Protein AF-A0A395IKJ5-F1 (afdb_monomer)

Nearest PDB structures (foldseek):
  8eau-assembly1_a  TM=8.513E-01  e=1.121E-12  Saccharomyces cerevisiae
  6xbw-assembly1_a  TM=8.549E-01  e=1.754E-12  Bos taurus
  7u4t-assembly1_R  TM=7.978E-01  e=9.257E-13  Homo sapiens
  9bru-assembly1_a  TM=8.501E-01  e=1.645E-12  Mus musculus
  6vq8-assembly1_a  TM=8.469E-01  e=7.155E-12  Rattus norvegicus

Mean predicted aligned error: 11.17 Å

pLDDT: mean 85.42, std 9.18, range [40.59, 97.19]

Radius of gyration: 34.21 Å; Cα contacts (8 Å, |Δi|>4): 90; chains: 1; bounding box: 76×56×87 Å

Foldseek 3Di:
DVVVVVVVCVVVVDDDDDADPDPVVNVVVVVVVVVVVVVVVVVVVVVVVVVVVVCVVCVVCVVVVVVVVVVVVVVVVVQVQWDADPVVRDTHDDDDDDPVCVVVVQVVQVVVCVVVVDPDRDDDDDDDDPDFGADDDDDDLQLVLLVVVVVVVHGDGPPDDDCSVVCVPVVVVVVCVVVVDPVVVVVVVVVLVVLLVCVVVQVPDDDPVSVNCSSNRNSD

Organism: NCBI:txid38457

Sequence (220 aa):
MENSSWKISESLGADLYSVDENSDLRRDQIHVVNTRLSDLGSVLRNTKQTLDAELTQIAKSLAAWMVIIKKEKAVYQTLNLFSYDHARKTLIAEAWCPSNSLPLIKSTLHDVNNRAGLSVPSIINEIRTNKTPPTYQKTNKFTEGFQTIINAYGTAKYQEVNPGLPTIVTFPFLFAVMFGDFGHGLSWFVQLRAMIYWEKSLKKVRDELFSMAFTVDILC

Structure (mmCIF, N/CA/C/O backbone):
data_AF-A0A395IKJ5-F1
#
_entry.id   AF-A0A395IKJ5-F1
#
loop_
_atom_site.group_PDB
_atom_site.id
_atom_site.type_symbol
_atom_site.label_atom_id
_atom_site.label_alt_id
_atom_site.label_comp_id
_atom_site.label_asym_id
_atom_site.label_entity_id
_atom_site.label_seq_id
_atom_site.pdbx_PDB_ins_code
_atom_site.Cartn_x
_atom_site.Cartn_y
_atom_site.Cartn_z
_atom_site.occupancy
_atom_site.B_iso_or_equiv
_atom_site.auth_seq_id
_atom_site.auth_comp_id
_atom_site.auth_asym_id
_atom_site.auth_atom_id
_atom_site.pdbx_PDB_model_num
ATOM 1 N N . MET A 1 1 ? 27.502 37.233 -52.897 1.00 50.22 1 MET A N 1
ATOM 2 C CA . MET A 1 1 ? 26.214 36.528 -53.103 1.00 50.22 1 MET A CA 1
ATOM 3 C C . MET A 1 1 ? 26.117 35.275 -52.235 1.00 50.22 1 MET A C 1
ATOM 5 O O . MET A 1 1 ? 25.064 35.046 -51.663 1.00 50.22 1 MET A O 1
ATOM 9 N N . GLU A 1 2 ? 27.209 34.536 -52.039 1.00 58.78 2 GLU A N 1
ATOM 10 C CA . GLU A 1 2 ? 27.268 33.294 -51.246 1.00 58.78 2 GLU A CA 1
ATOM 11 C C . GLU A 1 2 ? 26.845 33.440 -49.765 1.00 58.78 2 GLU A C 1
ATOM 13 O O . GLU A 1 2 ? 26.048 32.649 -49.264 1.00 58.78 2 GLU A O 1
ATOM 18 N N . ASN A 1 3 ? 27.240 34.532 -49.095 1.00 62.78 3 ASN A N 1
ATOM 19 C CA . ASN A 1 3 ? 26.863 34.796 -47.694 1.00 62.78 3 ASN A CA 1
ATOM 20 C C . ASN A 1 3 ? 25.356 35.027 -47.462 1.00 62.78 3 ASN A C 1
ATOM 22 O O . ASN A 1 3 ? 24.887 34.857 -46.338 1.00 62.78 3 ASN A O 1
ATOM 26 N N . SER A 1 4 ? 24.591 35.439 -48.481 1.00 67.25 4 SER A N 1
ATOM 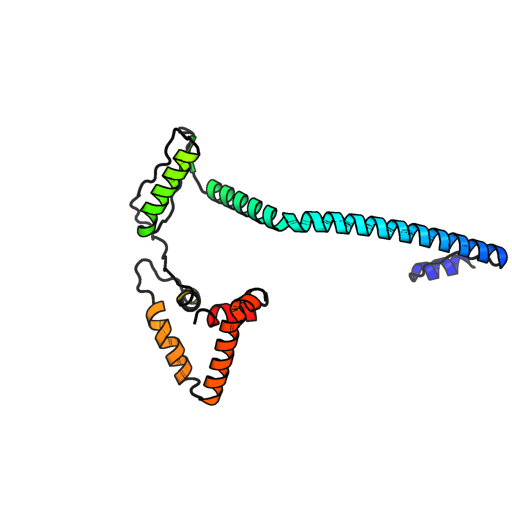27 C CA . SER A 1 4 ? 23.136 35.617 -48.347 1.00 67.25 4 SER A CA 1
ATOM 28 C C . SER A 1 4 ? 22.411 34.275 -48.427 1.00 67.25 4 SER A C 1
ATOM 30 O O . SER A 1 4 ? 21.476 34.040 -47.669 1.00 67.25 4 SER A O 1
ATOM 32 N N . SER A 1 5 ? 22.880 33.373 -49.291 1.00 70.81 5 SER A N 1
ATOM 33 C CA . SER A 1 5 ? 22.315 32.030 -49.458 1.00 70.81 5 SER A CA 1
ATOM 34 C C . SER A 1 5 ? 22.572 31.132 -48.243 1.00 70.81 5 SER A C 1
ATOM 36 O O . SER A 1 5 ? 21.684 30.374 -47.852 1.00 70.81 5 SER A O 1
ATOM 38 N N . TRP A 1 6 ? 23.738 31.270 -47.597 1.00 79.19 6 TRP A N 1
ATOM 39 C CA . TRP A 1 6 ? 24.040 30.587 -46.332 1.00 79.19 6 TRP A CA 1
ATOM 40 C C . TRP A 1 6 ? 23.054 30.988 -45.230 1.00 79.19 6 TRP A C 1
ATOM 42 O O . TRP A 1 6 ? 22.412 30.137 -44.624 1.00 79.19 6 TRP A O 1
ATOM 52 N N . LYS A 1 7 ? 22.855 32.299 -45.044 1.00 80.81 7 LYS A N 1
ATOM 53 C CA . LYS A 1 7 ? 21.959 32.850 -44.015 1.00 80.81 7 LYS A CA 1
ATOM 54 C C . LYS A 1 7 ? 20.495 32.463 -44.221 1.00 80.81 7 LYS A C 1
ATOM 56 O O . LYS A 1 7 ? 19.790 32.228 -43.247 1.00 80.81 7 LYS A O 1
ATOM 61 N N . ILE A 1 8 ? 20.034 32.387 -45.471 1.00 83.94 8 ILE A N 1
ATOM 62 C CA . ILE A 1 8 ? 18.670 31.935 -45.785 1.00 83.94 8 ILE A CA 1
ATOM 63 C C . ILE A 1 8 ? 18.507 30.445 -45.454 1.00 83.94 8 ILE A C 1
ATOM 65 O O . ILE A 1 8 ? 17.493 30.058 -44.885 1.00 83.94 8 ILE A O 1
ATOM 69 N N . SER A 1 9 ? 19.507 29.618 -45.764 1.00 83.38 9 SER A N 1
ATOM 70 C CA . SER A 1 9 ? 19.453 28.168 -45.531 1.00 83.38 9 SER A CA 1
ATOM 71 C C . SER A 1 9 ? 19.547 27.814 -44.042 1.00 83.38 9 SER A C 1
ATOM 73 O O . SER A 1 9 ? 18.776 26.992 -43.553 1.00 83.38 9 SER A O 1
ATOM 75 N N . GLU A 1 10 ? 20.410 28.503 -43.293 1.00 85.00 10 GLU A N 1
ATOM 76 C CA . GLU A 1 10 ? 20.500 28.384 -41.832 1.00 85.00 10 GLU A CA 1
ATOM 77 C C . GLU A 1 10 ? 19.197 28.851 -41.154 1.00 85.00 10 GLU A C 1
ATOM 79 O O . GLU A 1 10 ? 18.680 28.184 -40.260 1.00 85.00 10 GLU A O 1
ATOM 84 N N . SER A 1 11 ? 18.580 29.933 -41.650 1.00 85.81 11 SER A N 1
ATOM 85 C CA . SER A 1 11 ? 17.272 30.411 -41.170 1.00 85.81 11 SER A CA 1
ATOM 86 C C . SER A 1 11 ? 16.116 29.435 -41.437 1.00 85.81 11 SER A C 1
ATOM 88 O O . SER A 1 11 ? 15.064 29.568 -40.811 1.00 85.81 11 SER A O 1
ATOM 90 N N . LEU A 1 12 ? 16.282 28.486 -42.360 1.00 88.75 12 LEU A N 1
ATOM 91 C CA . LEU A 1 12 ? 15.317 27.425 -42.662 1.00 88.75 12 LEU A CA 1
ATOM 92 C C . LEU A 1 12 ? 15.615 26.123 -41.894 1.00 88.75 12 LEU A C 1
ATOM 94 O O . LEU A 1 12 ? 14.910 25.134 -42.085 1.00 88.75 12 LEU A O 1
ATOM 98 N N . GLY A 1 13 ? 16.627 26.125 -41.015 1.00 87.69 13 GLY A N 1
ATOM 99 C CA . GLY A 1 13 ? 17.001 24.983 -40.179 1.00 87.69 13 GLY A CA 1
ATOM 100 C C . GLY A 1 13 ? 17.907 23.960 -40.867 1.00 87.69 13 GLY A C 1
ATOM 101 O O . GLY A 1 13 ? 17.918 22.802 -40.456 1.00 87.69 13 GLY A O 1
ATOM 102 N N . ALA A 1 14 ? 18.630 24.345 -41.923 1.00 88.00 14 ALA A N 1
ATOM 103 C CA . ALA A 1 14 ? 19.610 23.473 -42.563 1.00 88.00 14 ALA A CA 1
ATOM 104 C C . ALA A 1 14 ? 20.986 23.573 -41.882 1.00 88.00 14 ALA A C 1
ATOM 106 O O . ALA A 1 14 ? 21.527 24.670 -41.733 1.00 88.00 14 ALA A O 1
ATOM 107 N N . ASP A 1 15 ? 21.578 22.422 -41.553 1.00 86.31 15 ASP A N 1
ATOM 108 C CA . ASP A 1 15 ? 22.965 22.325 -41.091 1.00 86.31 15 ASP A CA 1
ATOM 109 C C . ASP A 1 15 ? 23.914 22.318 -42.296 1.00 86.31 15 ASP A C 1
ATOM 111 O O . ASP A 1 15 ? 23.908 21.398 -43.120 1.00 86.31 15 ASP A O 1
ATOM 115 N N . LEU A 1 16 ? 24.726 23.365 -42.422 1.00 86.00 16 LEU A N 1
ATOM 116 C CA . LEU A 1 16 ? 25.629 23.555 -43.554 1.00 86.00 16 LEU A CA 1
ATOM 117 C C . LEU A 1 16 ? 27.067 23.189 -43.158 1.00 86.00 16 LEU A C 1
ATOM 119 O O . LEU A 1 16 ? 27.577 23.637 -42.132 1.00 86.00 16 LEU A O 1
ATOM 123 N N . TYR A 1 17 ? 27.745 22.409 -44.003 1.00 84.88 17 TYR A N 1
ATOM 124 C CA . TYR A 1 17 ? 29.124 21.960 -43.783 1.00 84.88 17 TYR A CA 1
ATOM 125 C C . TYR A 1 17 ? 30.033 22.404 -44.930 1.00 84.88 17 TYR A C 1
ATOM 127 O O . TYR A 1 17 ? 29.667 22.303 -46.099 1.00 84.88 17 TYR A O 1
ATOM 135 N N . SER A 1 18 ? 31.241 22.867 -44.603 1.00 82.38 18 SER A N 1
ATOM 136 C CA . SER A 1 18 ? 32.265 23.211 -45.594 1.00 82.38 18 SER A CA 1
ATOM 137 C C . SER A 1 18 ? 32.930 21.946 -46.145 1.00 82.38 18 SER A C 1
ATOM 139 O O . SER A 1 18 ? 33.540 21.195 -45.380 1.00 82.38 18 SER A O 1
ATOM 141 N N . VAL A 1 19 ? 32.846 21.729 -47.457 1.00 84.19 19 VAL A N 1
ATOM 142 C CA . VAL A 1 19 ? 33.476 20.601 -48.162 1.00 84.19 19 VAL A CA 1
ATOM 143 C C . VAL A 1 19 ? 34.489 21.150 -49.157 1.00 84.19 19 VAL A C 1
ATOM 145 O O . VAL A 1 19 ? 34.183 22.095 -49.878 1.00 84.19 19 VAL A O 1
ATOM 148 N N . ASP A 1 20 ? 35.686 20.566 -49.202 1.00 86.50 20 ASP A N 1
ATOM 149 C CA . ASP A 1 20 ? 36.718 20.991 -50.152 1.00 86.50 20 ASP A CA 1
ATOM 150 C C . ASP A 1 20 ? 36.368 20.563 -51.595 1.00 86.50 20 ASP A C 1
ATOM 152 O O . ASP A 1 20 ? 35.824 19.473 -51.830 1.00 86.50 20 ASP A O 1
ATOM 156 N N . GLU A 1 21 ? 36.668 21.414 -52.580 1.00 81.25 21 GLU A N 1
ATOM 157 C CA . GLU A 1 21 ? 36.449 21.129 -54.005 1.00 81.25 21 GLU A CA 1
ATOM 158 C C . GLU A 1 21 ? 37.460 20.106 -54.547 1.00 81.25 21 GLU A C 1
ATOM 160 O O . GLU A 1 21 ? 37.122 19.313 -55.435 1.00 81.25 21 GLU A O 1
ATOM 165 N N . ASN A 1 22 ? 38.664 20.056 -53.968 1.00 87.00 22 ASN A N 1
ATOM 166 C CA . ASN A 1 22 ? 39.713 19.121 -54.351 1.00 87.00 22 ASN A CA 1
ATOM 167 C C . ASN A 1 22 ? 39.374 17.689 -53.895 1.00 87.00 22 ASN A C 1
ATOM 169 O O . ASN A 1 22 ? 39.033 17.441 -52.735 1.00 87.00 22 ASN A O 1
ATOM 173 N N . SER A 1 23 ? 39.490 16.720 -54.810 1.00 85.06 23 SER A N 1
ATOM 174 C CA . SER A 1 23 ? 39.185 15.310 -54.542 1.00 85.06 23 SER A CA 1
ATOM 175 C C . SER A 1 23 ? 40.070 14.698 -53.460 1.00 85.06 23 SER A C 1
ATOM 177 O O . SER A 1 23 ? 39.582 13.885 -52.673 1.00 85.06 23 SER A O 1
ATOM 179 N N . ASP A 1 24 ? 41.341 15.098 -53.400 1.00 84.94 24 ASP A N 1
ATOM 180 C CA . ASP A 1 24 ? 42.304 14.531 -52.454 1.00 84.94 24 ASP A CA 1
ATOM 181 C C . ASP A 1 24 ? 42.043 15.048 -51.032 1.00 84.94 24 ASP A C 1
ATOM 183 O O . ASP A 1 24 ? 41.887 14.257 -50.102 1.00 84.94 24 ASP A O 1
ATOM 187 N N . LEU A 1 25 ? 41.843 16.363 -50.875 1.00 86.25 25 LEU A N 1
ATOM 188 C CA . LEU A 1 25 ? 41.512 16.983 -49.584 1.00 86.25 25 LEU A CA 1
ATOM 189 C C . LEU A 1 25 ? 40.155 16.512 -49.045 1.00 86.25 25 LEU A C 1
ATOM 191 O O . LEU A 1 25 ? 40.005 16.287 -47.843 1.00 86.25 25 LEU A O 1
ATOM 195 N N . ARG A 1 26 ? 39.169 16.282 -49.922 1.00 86.62 26 ARG A N 1
ATOM 196 C CA . ARG A 1 26 ? 37.876 15.701 -49.531 1.00 86.62 26 ARG A CA 1
ATOM 197 C C . ARG A 1 26 ? 38.021 14.270 -49.012 1.00 86.62 26 ARG A C 1
ATOM 199 O O . ARG A 1 26 ? 37.332 13.885 -48.066 1.00 86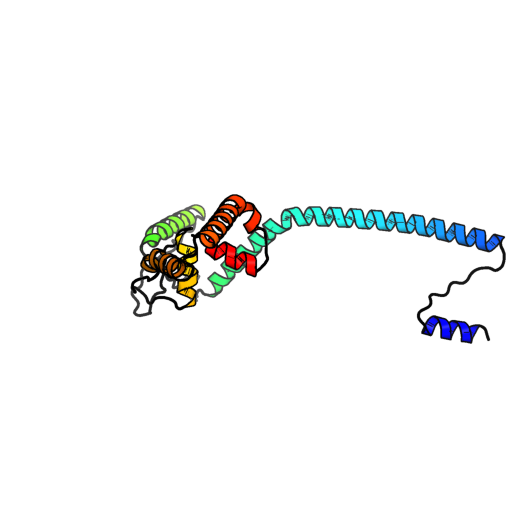.62 26 ARG A O 1
ATOM 206 N N . ARG A 1 27 ? 38.908 13.471 -49.609 1.00 87.44 27 ARG A N 1
ATOM 207 C CA . ARG A 1 27 ? 39.177 12.098 -49.160 1.00 87.44 27 ARG A CA 1
ATOM 208 C C . ARG A 1 27 ? 39.805 12.083 -47.766 1.00 87.44 27 ARG A C 1
ATOM 210 O O . ARG A 1 27 ? 39.384 11.280 -46.932 1.00 87.44 27 ARG A O 1
ATOM 217 N N . ASP A 1 28 ? 40.718 13.008 -47.492 1.00 88.75 28 ASP A N 1
ATOM 218 C CA . ASP A 1 28 ? 41.312 13.187 -46.164 1.00 88.75 28 ASP A CA 1
ATOM 219 C C . ASP A 1 28 ? 40.273 13.656 -45.133 1.00 88.75 28 ASP A C 1
ATOM 221 O O . ASP A 1 28 ? 40.202 13.104 -44.033 1.00 88.75 28 ASP A O 1
ATOM 225 N N . GLN A 1 29 ? 39.394 14.601 -45.495 1.00 89.38 29 GLN A N 1
ATOM 226 C CA . GLN A 1 29 ? 38.282 15.046 -44.641 1.00 89.38 29 GLN A CA 1
ATOM 227 C C . GLN A 1 29 ? 37.359 13.884 -44.244 1.00 89.38 29 GLN A C 1
ATOM 229 O O . GLN A 1 29 ? 37.028 13.737 -43.066 1.00 89.38 29 GLN A O 1
ATOM 234 N N . ILE A 1 30 ? 36.987 13.019 -45.195 1.00 90.25 30 ILE A N 1
ATOM 235 C CA . ILE A 1 30 ? 36.179 11.819 -44.922 1.00 90.25 30 ILE A CA 1
ATOM 236 C C . ILE A 1 30 ? 36.909 10.887 -43.952 1.00 90.25 30 ILE A C 1
ATOM 238 O O . ILE A 1 30 ? 36.300 10.375 -43.010 1.00 90.25 30 ILE A O 1
ATOM 242 N N . HIS A 1 31 ? 38.212 10.678 -44.146 1.00 91.31 31 HIS A N 1
ATOM 243 C CA . HIS A 1 31 ? 38.990 9.809 -43.271 1.00 91.31 31 HIS A CA 1
ATOM 244 C C . HIS A 1 31 ? 39.056 10.354 -41.836 1.00 91.31 31 HIS A C 1
ATOM 246 O O . HIS A 1 31 ? 38.882 9.591 -40.887 1.00 91.31 31 HIS A O 1
ATOM 252 N N . VAL A 1 32 ? 39.234 11.668 -41.663 1.00 92.44 32 VAL A N 1
ATOM 253 C CA . VAL A 1 32 ? 39.243 12.332 -40.348 1.00 92.44 32 VAL A CA 1
ATOM 254 C C . VAL A 1 32 ? 37.882 12.230 -39.660 1.00 92.44 32 VAL A C 1
ATOM 256 O O . VAL A 1 32 ? 37.818 11.908 -38.471 1.00 92.44 32 VAL A O 1
ATOM 259 N N . VAL A 1 33 ? 36.789 12.486 -40.384 1.00 93.25 33 VAL A N 1
ATOM 260 C CA . VAL A 1 33 ? 35.429 12.405 -39.830 1.00 93.25 33 VAL A CA 1
ATOM 261 C C . VAL A 1 33 ? 35.099 10.975 -39.412 1.00 93.25 33 VAL A C 1
ATOM 263 O O . VAL A 1 33 ? 34.599 10.777 -38.308 1.00 93.25 33 VAL A O 1
ATOM 266 N N . ASN A 1 34 ? 35.440 9.975 -40.227 1.00 94.19 34 ASN A N 1
ATOM 267 C CA . ASN A 1 34 ? 35.199 8.571 -39.896 1.00 94.19 34 ASN A CA 1
ATOM 268 C C . ASN A 1 34 ? 35.990 8.114 -38.664 1.00 94.19 34 ASN A C 1
ATOM 270 O O . ASN A 1 34 ? 35.431 7.421 -37.813 1.00 94.19 34 ASN A O 1
ATOM 274 N N . THR A 1 35 ? 37.251 8.537 -38.520 1.00 94.94 35 THR A N 1
ATOM 275 C CA . THR A 1 35 ? 38.036 8.251 -37.309 1.00 94.94 35 THR A CA 1
ATOM 276 C C . THR A 1 35 ? 37.380 8.875 -36.077 1.00 94.94 35 THR A C 1
ATOM 278 O O . THR A 1 35 ? 37.117 8.176 -35.103 1.00 94.94 35 THR A O 1
ATOM 281 N N . ARG A 1 36 ? 37.004 10.161 -36.138 1.00 95.12 36 ARG A N 1
ATOM 282 C CA . ARG A 1 36 ? 36.320 10.844 -35.024 1.00 95.12 36 ARG A CA 1
ATOM 283 C C . ARG A 1 36 ? 34.976 10.210 -34.685 1.00 95.12 36 ARG A C 1
ATOM 285 O O . ARG A 1 36 ? 34.630 10.110 -33.513 1.00 95.12 36 ARG A O 1
ATOM 292 N N . LEU A 1 37 ? 34.219 9.781 -35.691 1.00 95.56 37 LEU A N 1
ATOM 293 C CA . LEU A 1 37 ? 32.943 9.101 -35.497 1.00 95.56 37 LEU A CA 1
ATOM 294 C C . LEU A 1 37 ? 33.138 7.755 -34.789 1.00 95.56 37 LEU A C 1
ATOM 296 O O . LEU A 1 37 ? 32.377 7.431 -33.879 1.00 95.56 37 LEU A O 1
ATOM 300 N N . SER A 1 38 ? 34.173 7.000 -35.163 1.00 95.25 38 SER A N 1
ATOM 301 C CA . SER A 1 38 ? 34.551 5.760 -34.480 1.00 95.25 38 SER A CA 1
ATOM 302 C C . SER 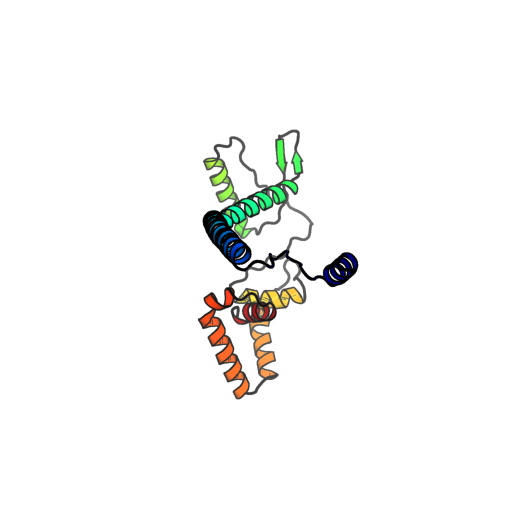A 1 38 ? 34.939 6.018 -33.021 1.00 95.25 38 SER A C 1
ATOM 304 O O . SER A 1 38 ? 34.447 5.333 -32.120 1.00 95.25 38 SER A O 1
ATOM 306 N N . ASP A 1 39 ? 35.753 7.043 -32.767 1.00 95.56 39 ASP A N 1
ATOM 307 C CA . ASP A 1 39 ? 36.179 7.416 -31.416 1.00 95.56 39 ASP A CA 1
ATOM 308 C C . ASP A 1 39 ? 34.982 7.836 -30.554 1.00 95.56 39 ASP A C 1
ATOM 310 O O . ASP A 1 39 ? 34.787 7.301 -29.460 1.00 95.56 39 ASP A O 1
ATOM 314 N N . LEU A 1 40 ? 34.114 8.715 -31.064 1.00 96.12 40 LEU A N 1
ATOM 315 C CA . LEU A 1 40 ? 32.883 9.121 -30.381 1.00 96.12 40 LEU A CA 1
ATOM 316 C C . LEU A 1 40 ? 31.942 7.938 -30.142 1.00 96.12 40 LEU A C 1
ATOM 318 O O . LEU A 1 40 ? 31.367 7.827 -29.060 1.00 96.12 40 LEU A O 1
ATOM 322 N N . GLY A 1 41 ? 31.816 7.024 -31.106 1.00 96.56 41 GLY A N 1
ATOM 323 C CA . GLY A 1 41 ? 31.038 5.798 -30.952 1.00 96.56 41 GLY A CA 1
ATOM 324 C C . GLY A 1 41 ? 31.574 4.911 -29.827 1.00 96.56 41 GLY A C 1
ATOM 325 O O . GLY A 1 41 ? 30.798 4.358 -29.044 1.00 96.56 41 GLY A O 1
ATOM 326 N N . SER A 1 42 ? 32.899 4.822 -29.693 1.00 95.56 42 SER A N 1
ATOM 327 C CA . SER A 1 42 ? 33.544 4.075 -28.612 1.00 95.56 42 SER A CA 1
ATOM 328 C C . SER A 1 42 ? 33.293 4.713 -27.240 1.00 95.56 42 SER A C 1
ATOM 330 O O . SER A 1 42 ? 32.906 4.012 -26.302 1.00 95.56 42 SER A O 1
ATOM 332 N N . VAL A 1 43 ? 33.412 6.043 -27.137 1.00 96.88 43 VAL A N 1
ATOM 333 C CA . VAL A 1 43 ? 33.154 6.797 -25.902 1.00 96.88 43 VAL A CA 1
ATOM 334 C C . VAL A 1 43 ? 31.690 6.672 -25.497 1.00 96.88 43 VAL A C 1
ATOM 336 O O . VAL A 1 43 ? 31.409 6.346 -24.346 1.00 96.88 43 VAL A O 1
ATOM 339 N N . LEU A 1 44 ? 30.758 6.855 -26.435 1.00 97.00 44 LEU A N 1
ATOM 340 C CA . LEU A 1 44 ? 29.321 6.746 -26.181 1.00 97.00 44 LEU A CA 1
ATOM 341 C C . LEU A 1 44 ? 28.929 5.345 -25.698 1.00 97.00 44 LEU A C 1
ATOM 343 O O . LEU A 1 44 ? 28.098 5.196 -24.802 1.00 97.00 44 LEU A O 1
ATOM 347 N N . ARG A 1 45 ? 29.529 4.301 -26.277 1.00 96.88 45 ARG A N 1
ATOM 348 C CA . ARG A 1 45 ? 29.283 2.927 -25.835 1.00 96.88 45 ARG A CA 1
ATOM 349 C C . ARG A 1 45 ? 29.764 2.715 -24.404 1.00 96.88 45 ARG A C 1
ATOM 351 O O . ARG A 1 45 ? 29.020 2.151 -23.607 1.00 96.88 45 ARG A O 1
ATOM 358 N N . ASN A 1 46 ? 30.967 3.183 -24.080 1.00 96.25 46 ASN A N 1
ATOM 359 C CA . ASN A 1 46 ? 31.533 3.032 -22.742 1.00 96.25 46 ASN A CA 1
ATOM 360 C C . ASN A 1 46 ? 30.716 3.807 -21.698 1.00 96.25 46 ASN A C 1
ATOM 362 O O . ASN A 1 46 ? 30.387 3.253 -20.654 1.00 96.25 46 ASN A O 1
ATOM 366 N N . THR A 1 47 ? 30.317 5.050 -21.983 1.00 96.94 47 THR A N 1
ATOM 367 C CA . THR A 1 47 ? 29.500 5.847 -21.051 1.00 96.94 47 THR A CA 1
ATOM 368 C C . THR A 1 47 ? 28.127 5.229 -20.825 1.00 96.94 47 THR A C 1
ATOM 370 O O . THR A 1 47 ? 27.677 5.154 -19.683 1.00 96.94 47 THR A O 1
ATOM 373 N N . LYS A 1 48 ? 27.481 4.724 -21.883 1.00 97.19 48 LYS A N 1
ATOM 374 C CA . LYS A 1 48 ? 26.204 4.016 -21.763 1.00 97.19 48 LYS A CA 1
ATOM 375 C C . LYS A 1 48 ? 26.338 2.735 -20.941 1.00 97.19 48 LYS A C 1
ATOM 377 O O . LYS A 1 48 ? 25.503 2.490 -20.081 1.00 97.19 48 LYS A O 1
ATOM 382 N N . GLN A 1 49 ? 27.394 1.954 -21.158 1.00 97.00 49 GLN A N 1
ATOM 383 C CA . GLN A 1 49 ? 27.648 0.741 -20.376 1.00 97.00 49 GLN A CA 1
ATOM 384 C C . GLN A 1 49 ? 27.867 1.048 -18.891 1.00 97.00 49 GLN A C 1
ATOM 386 O O . GLN A 1 49 ? 27.294 0.362 -18.047 1.00 97.00 49 GLN A O 1
ATOM 391 N N . THR A 1 50 ? 28.636 2.090 -18.564 1.00 96.62 50 THR A N 1
ATOM 392 C CA . THR A 1 50 ? 28.815 2.529 -17.173 1.00 96.62 50 THR A CA 1
ATOM 393 C C . THR A 1 50 ? 27.491 2.983 -16.562 1.00 96.62 50 THR A C 1
ATOM 395 O O . THR A 1 50 ? 27.158 2.570 -15.455 1.00 96.62 50 THR A O 1
ATOM 398 N N . LEU A 1 51 ? 26.699 3.775 -17.290 1.00 96.88 51 LEU A N 1
ATOM 399 C CA . LEU A 1 51 ? 25.382 4.218 -16.829 1.00 96.88 51 LEU A CA 1
ATOM 400 C C . LEU A 1 51 ? 24.444 3.031 -16.563 1.00 96.88 51 LEU A C 1
ATOM 402 O O . LEU A 1 51 ? 23.820 2.971 -15.506 1.00 96.88 51 LEU A O 1
ATOM 406 N N . ASP A 1 52 ? 24.362 2.077 -17.492 1.00 96.56 52 ASP A N 1
ATOM 407 C CA . ASP A 1 52 ? 23.516 0.888 -17.358 1.00 96.56 52 ASP A CA 1
ATOM 408 C C . ASP A 1 52 ? 23.964 0.012 -16.175 1.00 96.56 52 ASP A C 1
ATOM 410 O O . ASP A 1 52 ? 23.121 -0.530 -15.453 1.00 96.56 52 ASP A O 1
ATOM 414 N N . ALA A 1 53 ? 25.273 -0.097 -15.926 1.00 95.75 53 ALA A N 1
ATOM 415 C CA . ALA A 1 53 ? 25.816 -0.822 -14.779 1.00 95.75 53 ALA A CA 1
ATOM 416 C C . ALA A 1 53 ? 25.407 -0.173 -13.443 1.00 95.75 53 ALA A C 1
ATOM 418 O O . ALA A 1 53 ? 24.862 -0.860 -12.573 1.00 95.75 53 ALA A O 1
ATOM 419 N N . GLU A 1 54 ? 25.584 1.145 -13.310 1.00 95.81 54 GLU A N 1
ATOM 420 C CA . GLU A 1 54 ? 25.195 1.910 -12.116 1.00 95.81 54 GLU A CA 1
ATOM 421 C C . GLU A 1 54 ? 23.679 1.859 -11.879 1.00 95.81 54 GLU A C 1
ATOM 423 O O . GLU A 1 54 ? 23.212 1.569 -10.773 1.00 95.81 54 GLU A O 1
ATOM 428 N N . LEU A 1 55 ? 22.879 2.054 -12.932 1.00 95.50 55 LEU A N 1
ATOM 429 C CA . LEU A 1 55 ? 21.420 1.959 -12.850 1.00 95.50 55 LEU A CA 1
ATOM 430 C C . LEU A 1 55 ? 20.969 0.561 -12.431 1.00 95.50 55 LEU A C 1
ATOM 432 O O . LEU A 1 55 ? 20.072 0.432 -11.599 1.00 95.50 55 LEU A O 1
ATOM 436 N N . THR A 1 56 ? 21.601 -0.491 -12.953 1.00 95.31 56 THR A N 1
ATOM 437 C CA . THR A 1 56 ? 21.285 -1.876 -12.580 1.00 95.31 56 THR A CA 1
ATOM 438 C C . THR A 1 56 ? 21.626 -2.155 -11.118 1.00 95.31 56 THR A C 1
ATOM 440 O O . THR A 1 56 ? 20.901 -2.890 -10.441 1.00 95.31 56 THR A O 1
ATOM 443 N N . GLN A 1 57 ? 22.706 -1.567 -10.602 1.00 94.38 57 GLN A N 1
ATOM 444 C CA . GLN A 1 57 ? 23.068 -1.675 -9.193 1.00 94.38 57 GLN A CA 1
ATOM 445 C C . GLN A 1 57 ? 22.050 -0.959 -8.298 1.00 94.38 57 GLN A C 1
ATOM 447 O O . GLN A 1 57 ? 21.548 -1.564 -7.349 1.00 94.38 57 GLN A O 1
ATOM 452 N N . ILE A 1 58 ? 21.683 0.281 -8.631 1.00 94.81 58 ILE A N 1
ATOM 453 C CA . ILE A 1 58 ? 20.694 1.068 -7.881 1.00 94.81 58 ILE A CA 1
ATOM 454 C C . ILE A 1 58 ? 19.312 0.410 -7.937 1.00 94.81 58 ILE A C 1
ATOM 456 O O . ILE A 1 58 ? 18.629 0.312 -6.918 1.00 94.81 58 ILE A O 1
ATOM 460 N N . ALA A 1 59 ? 18.895 -0.100 -9.097 1.00 95.00 59 ALA A N 1
ATOM 461 C CA . ALA A 1 59 ? 17.587 -0.726 -9.278 1.00 95.00 59 ALA A CA 1
ATOM 462 C C . ALA A 1 59 ? 17.359 -1.915 -8.329 1.00 95.00 59 ALA A C 1
ATOM 464 O O . ALA A 1 59 ? 16.237 -2.117 -7.859 1.00 95.00 59 ALA A O 1
ATOM 465 N N . LYS A 1 60 ? 18.415 -2.673 -7.995 1.00 93.19 60 LYS A N 1
ATOM 466 C CA . LYS A 1 60 ? 18.337 -3.811 -7.063 1.00 93.19 60 LYS A CA 1
ATOM 467 C C . LYS A 1 60 ? 18.009 -3.380 -5.631 1.00 93.19 60 LYS A C 1
ATOM 469 O O . LYS A 1 60 ? 17.240 -4.063 -4.958 1.00 93.19 60 LYS A O 1
ATOM 474 N N . SER A 1 61 ? 18.570 -2.269 -5.153 1.00 93.44 61 SER A N 1
ATOM 475 C CA . SER A 1 61 ? 18.387 -1.789 -3.773 1.00 93.44 61 SER A CA 1
ATOM 476 C C . SER A 1 61 ? 17.249 -0.778 -3.615 1.00 93.44 61 SER A C 1
ATOM 478 O O . SER A 1 61 ? 16.715 -0.626 -2.514 1.00 93.44 61 SER A O 1
ATOM 480 N N . LEU A 1 62 ? 16.828 -0.122 -4.701 1.00 94.81 62 LEU A N 1
ATOM 481 C CA . LEU A 1 62 ? 15.837 0.954 -4.685 1.00 94.81 62 LEU A CA 1
ATOM 482 C C . LEU A 1 62 ? 14.521 0.544 -4.009 1.00 94.81 62 LEU A C 1
ATOM 484 O O . LEU A 1 62 ? 13.970 1.306 -3.215 1.00 94.81 62 LEU A O 1
ATOM 488 N N . ALA A 1 63 ? 14.023 -0.665 -4.283 1.00 91.81 63 ALA A N 1
ATOM 489 C CA . ALA A 1 63 ? 12.789 -1.165 -3.675 1.00 91.81 63 ALA A CA 1
ATOM 490 C C . ALA A 1 63 ? 12.901 -1.273 -2.144 1.00 91.81 63 ALA A C 1
ATOM 492 O O . ALA A 1 63 ? 11.987 -0.860 -1.428 1.00 91.81 63 ALA A O 1
ATOM 493 N N . ALA A 1 64 ? 14.032 -1.769 -1.635 1.00 94.25 64 ALA A N 1
ATOM 494 C CA . ALA A 1 64 ? 14.278 -1.880 -0.201 1.00 94.25 64 ALA A CA 1
ATOM 495 C C . ALA A 1 64 ? 14.400 -0.496 0.456 1.00 94.25 64 ALA A C 1
ATOM 497 O O . ALA A 1 64 ? 13.759 -0.242 1.477 1.00 94.25 64 ALA A O 1
ATOM 498 N N . TRP A 1 65 ? 15.145 0.426 -0.161 1.00 95.88 65 TRP A N 1
ATOM 499 C CA . TRP A 1 65 ? 15.275 1.803 0.326 1.00 95.88 65 TRP A CA 1
ATOM 500 C C . TRP A 1 65 ? 13.936 2.535 0.355 1.00 95.88 65 TRP A C 1
ATOM 502 O O . TRP A 1 65 ? 13.608 3.173 1.353 1.00 95.88 65 TRP A O 1
ATOM 512 N N . MET A 1 66 ? 13.110 2.380 -0.683 1.00 95.56 66 MET A N 1
ATOM 513 C CA . MET A 1 66 ? 11.762 2.947 -0.702 1.00 95.56 66 MET A CA 1
ATOM 514 C C . MET A 1 66 ? 10.899 2.426 0.450 1.00 95.56 66 MET A C 1
ATOM 516 O O . MET A 1 66 ? 10.157 3.204 1.046 1.00 95.56 66 MET A O 1
ATOM 520 N N . VAL A 1 67 ? 10.977 1.133 0.780 1.00 95.00 67 VAL A N 1
ATOM 521 C CA . VAL A 1 67 ? 10.231 0.563 1.914 1.00 95.00 67 VAL A CA 1
ATOM 522 C C . VAL A 1 67 ? 10.711 1.156 3.238 1.00 95.00 67 VAL A C 1
ATOM 524 O O . VAL A 1 67 ? 9.875 1.531 4.058 1.00 95.00 67 VAL A O 1
ATOM 527 N N . ILE A 1 68 ? 12.025 1.275 3.441 1.00 96.50 68 ILE A N 1
ATOM 528 C CA . ILE A 1 68 ? 12.607 1.854 4.662 1.00 96.50 68 ILE A CA 1
ATOM 529 C C . ILE A 1 68 ? 12.171 3.313 4.817 1.00 96.50 68 ILE A C 1
ATOM 531 O O . ILE A 1 68 ? 11.595 3.667 5.840 1.00 96.50 68 ILE A O 1
ATOM 535 N N . ILE A 1 69 ? 12.344 4.133 3.779 1.00 96.88 69 ILE A N 1
ATOM 536 C CA . ILE A 1 69 ? 11.985 5.558 3.810 1.00 96.88 69 ILE A CA 1
ATOM 537 C C . ILE A 1 69 ? 10.481 5.743 4.041 1.00 96.88 69 ILE A C 1
ATOM 539 O O . ILE A 1 69 ? 10.080 6.609 4.814 1.00 96.88 69 ILE A O 1
ATOM 543 N N . LYS A 1 70 ? 9.628 4.926 3.406 1.00 96.56 70 LYS A N 1
ATOM 544 C CA . LYS A 1 70 ? 8.173 4.985 3.624 1.00 96.56 70 LYS A CA 1
ATOM 545 C C . LYS A 1 70 ? 7.794 4.642 5.062 1.00 96.56 70 LYS A C 1
ATOM 547 O O . LYS A 1 70 ? 6.939 5.321 5.623 1.00 96.56 70 LYS A O 1
ATOM 552 N N . LYS A 1 71 ? 8.418 3.616 5.651 1.00 95.88 71 LYS A N 1
ATOM 553 C CA . LYS A 1 71 ? 8.199 3.247 7.057 1.00 95.88 71 LYS A CA 1
ATOM 554 C C . LYS A 1 71 ? 8.648 4.364 7.993 1.00 95.88 71 LYS A C 1
ATOM 556 O O . LYS A 1 71 ? 7.860 4.785 8.829 1.00 95.88 71 LYS A O 1
ATOM 561 N N . GLU A 1 72 ? 9.853 4.886 7.795 1.00 96.12 72 GLU A N 1
ATOM 562 C CA . GLU A 1 72 ? 10.415 5.952 8.626 1.00 96.12 72 GLU A CA 1
ATOM 563 C C . GLU A 1 72 ? 9.559 7.223 8.562 1.00 96.12 72 GLU A C 1
ATOM 565 O O . GLU A 1 72 ? 9.163 7.782 9.582 1.00 96.12 72 GLU A O 1
ATOM 570 N N . LYS A 1 73 ? 9.161 7.627 7.350 1.00 96.56 73 LYS A N 1
ATOM 571 C CA . LYS A 1 73 ? 8.245 8.752 7.143 1.00 96.56 73 LYS A CA 1
ATOM 572 C C . LYS A 1 73 ? 6.913 8.537 7.861 1.00 96.56 73 LYS A C 1
ATOM 574 O O . LYS A 1 73 ? 6.423 9.472 8.487 1.00 96.56 73 LYS A O 1
ATOM 579 N N . ALA A 1 74 ? 6.333 7.339 7.783 1.00 95.19 74 ALA A N 1
ATOM 580 C CA . ALA A 1 74 ? 5.083 7.028 8.470 1.00 95.19 74 ALA A CA 1
ATOM 581 C C . ALA A 1 74 ? 5.235 7.117 9.998 1.00 95.19 74 ALA A C 1
ATOM 583 O O . ALA A 1 74 ? 4.368 7.689 10.654 1.00 95.19 74 ALA A O 1
ATOM 584 N N . VAL A 1 75 ? 6.354 6.637 10.557 1.00 94.31 75 VAL A N 1
ATOM 585 C CA . VAL A 1 75 ? 6.660 6.754 11.993 1.00 94.31 75 VAL A CA 1
ATOM 586 C C . VAL A 1 75 ? 6.726 8.222 12.408 1.00 94.31 75 VAL A C 1
ATOM 588 O O . VAL A 1 75 ? 5.998 8.628 13.312 1.00 94.31 75 VAL A O 1
ATOM 591 N N . TYR A 1 76 ? 7.502 9.054 11.711 1.00 94.50 76 TYR A N 1
ATOM 592 C CA . TYR A 1 76 ? 7.575 10.485 12.025 1.00 94.50 76 TYR A CA 1
ATOM 593 C C . TYR A 1 76 ? 6.236 11.204 11.860 1.00 94.50 76 TYR A C 1
ATOM 595 O O . TYR A 1 76 ? 5.891 12.049 12.682 1.00 94.50 76 TYR A O 1
ATOM 603 N N . GLN A 1 77 ? 5.447 10.847 10.845 1.00 95.12 77 GLN A N 1
ATOM 604 C CA . GLN A 1 77 ? 4.098 11.384 10.678 1.00 95.12 77 GLN A CA 1
ATOM 605 C C . GLN A 1 77 ? 3.193 11.020 11.858 1.00 95.12 77 GLN A C 1
ATOM 607 O O . GLN A 1 77 ? 2.458 11.882 12.330 1.00 95.12 77 GLN A O 1
ATOM 612 N N . THR A 1 78 ? 3.269 9.787 12.369 1.00 93.25 78 THR A N 1
ATOM 613 C CA . THR A 1 78 ? 2.514 9.390 13.567 1.00 93.25 78 THR A CA 1
ATOM 614 C C . THR A 1 78 ? 3.017 10.075 14.835 1.00 93.25 78 THR A C 1
ATOM 616 O O . THR A 1 78 ? 2.200 10.551 15.614 1.00 93.25 78 THR A O 1
ATOM 619 N N . LEU A 1 79 ? 4.335 10.215 15.017 1.00 90.50 79 LEU A N 1
ATOM 620 C CA . LEU A 1 79 ? 4.919 10.927 16.160 1.00 90.50 79 LEU A CA 1
ATOM 621 C C . LEU A 1 79 ? 4.534 12.410 16.167 1.00 90.50 79 LEU A C 1
ATOM 623 O O . LEU A 1 79 ? 4.328 12.982 17.230 1.00 90.50 79 LEU A O 1
ATOM 627 N N . ASN A 1 80 ? 4.375 13.020 14.991 1.00 93.44 80 ASN A N 1
ATOM 628 C CA . ASN A 1 80 ? 3.932 14.407 14.864 1.00 93.44 80 ASN A CA 1
ATOM 629 C C . ASN A 1 80 ? 2.467 14.628 15.290 1.00 93.44 80 ASN A C 1
ATOM 631 O O . ASN A 1 80 ? 2.056 15.763 15.502 1.00 93.44 80 ASN A O 1
ATOM 635 N N . LEU A 1 81 ? 1.665 13.563 15.408 1.00 91.12 81 LEU A N 1
ATOM 636 C CA . LEU A 1 81 ? 0.306 13.633 15.957 1.00 91.12 81 LEU A CA 1
ATOM 637 C C . LEU A 1 81 ? 0.289 13.546 17.491 1.00 91.12 81 LEU A C 1
ATOM 639 O O . LEU A 1 81 ? -0.765 13.737 18.097 1.00 91.12 81 LEU A O 1
ATOM 643 N N . PHE A 1 82 ? 1.417 13.213 18.123 1.00 92.25 82 PHE A N 1
ATOM 644 C CA . PHE A 1 82 ? 1.497 13.029 19.569 1.00 92.25 82 PHE A CA 1
ATOM 645 C C . PHE A 1 82 ? 1.750 14.368 20.257 1.00 92.25 82 PHE A C 1
ATOM 647 O O . PHE A 1 82 ? 2.455 15.234 19.739 1.00 92.25 82 PHE A O 1
ATOM 654 N N . SER A 1 83 ? 1.192 14.540 21.451 1.00 90.81 83 SER A N 1
ATOM 655 C CA . SER A 1 83 ? 1.498 15.696 22.283 1.00 90.81 83 SER A CA 1
ATOM 656 C C . SER A 1 83 ? 2.789 15.444 23.061 1.00 90.81 83 SER A C 1
ATOM 658 O O . SER A 1 83 ? 3.016 14.362 23.606 1.00 90.81 83 SER A O 1
ATOM 660 N N . TYR A 1 84 ? 3.668 16.444 23.093 1.00 88.50 84 TYR A N 1
ATOM 661 C CA . TYR A 1 84 ? 4.941 16.357 23.803 1.00 88.50 84 TYR A CA 1
ATOM 662 C C . TYR A 1 84 ? 4.845 17.030 25.174 1.00 88.50 84 TYR A C 1
ATOM 664 O O . TYR A 1 84 ? 4.646 18.245 25.272 1.00 88.50 84 TYR A O 1
ATOM 672 N N . ASP A 1 85 ? 5.012 16.243 26.237 1.00 88.31 85 ASP A N 1
ATOM 673 C CA . ASP A 1 85 ? 5.099 16.748 27.606 1.00 88.31 85 ASP A CA 1
ATOM 674 C C . ASP A 1 85 ? 6.554 17.117 27.940 1.00 88.31 85 ASP A C 1
ATOM 676 O O . ASP A 1 85 ? 7.419 16.254 28.122 1.00 88.31 85 ASP A O 1
ATOM 680 N N . HIS A 1 86 ? 6.819 18.423 28.046 1.00 83.75 86 HIS A N 1
ATOM 681 C CA . HIS A 1 86 ? 8.147 18.967 28.334 1.00 83.75 86 HIS A CA 1
ATOM 682 C C . HIS A 1 86 ? 8.649 18.617 29.742 1.00 83.75 86 HIS A C 1
ATOM 684 O O . HIS A 1 86 ? 9.860 18.511 29.939 1.00 83.75 86 HIS A O 1
ATOM 690 N N . ALA A 1 87 ? 7.754 18.426 30.716 1.00 83.25 87 ALA A N 1
ATOM 691 C CA . ALA A 1 87 ? 8.139 18.176 32.104 1.00 83.25 87 ALA A CA 1
ATOM 692 C C . ALA A 1 87 ? 8.682 16.755 32.293 1.00 83.25 87 ALA A C 1
ATOM 694 O O . ALA A 1 87 ? 9.650 16.539 33.020 1.00 83.25 87 ALA A O 1
ATOM 695 N N . ARG A 1 88 ? 8.067 15.784 31.613 1.00 78.31 88 ARG A N 1
ATOM 696 C CA . ARG A 1 88 ? 8.410 14.358 31.717 1.00 78.31 88 ARG A CA 1
ATOM 697 C C . ARG A 1 88 ? 9.282 13.863 30.566 1.00 78.31 88 ARG A C 1
ATOM 699 O O . ARG A 1 88 ? 9.774 12.742 30.638 1.00 78.31 88 ARG A O 1
ATOM 706 N N . LYS A 1 89 ? 9.494 14.691 29.533 1.00 83.75 89 LYS A N 1
ATOM 707 C CA . LYS A 1 89 ? 10.152 14.316 28.267 1.00 83.75 89 LYS A CA 1
ATOM 708 C C . LYS A 1 89 ? 9.512 13.068 27.646 1.00 83.75 89 LYS A C 1
ATOM 710 O O . LYS A 1 89 ? 10.202 12.184 27.143 1.00 83.75 89 LYS A O 1
ATOM 715 N N . THR A 1 90 ? 8.186 12.984 27.717 1.00 84.81 90 THR A N 1
ATOM 716 C CA . THR A 1 90 ? 7.393 11.842 27.241 1.00 84.81 90 THR A CA 1
ATOM 717 C C . THR A 1 90 ? 6.403 12.290 26.178 1.00 84.81 90 THR A C 1
ATOM 719 O O . THR A 1 90 ? 5.858 13.391 26.252 1.00 84.81 90 THR A O 1
ATOM 722 N N . LEU A 1 91 ? 6.137 11.414 25.212 1.00 87.12 91 LEU A N 1
ATOM 723 C CA . LEU A 1 91 ? 5.083 11.608 24.223 1.00 87.12 91 LEU A CA 1
ATOM 724 C C . LEU A 1 91 ? 3.783 10.976 24.720 1.00 87.12 91 LEU A C 1
ATOM 726 O O . LEU A 1 91 ? 3.788 9.848 25.214 1.00 87.12 91 LEU A O 1
ATOM 730 N N . ILE A 1 92 ? 2.680 11.702 24.573 1.00 89.19 92 ILE A N 1
ATOM 731 C CA . ILE A 1 92 ? 1.338 11.257 24.937 1.00 89.19 92 ILE A CA 1
ATOM 732 C C . ILE A 1 92 ? 0.495 11.212 23.664 1.00 89.19 92 ILE A C 1
ATOM 734 O O . ILE A 1 92 ? 0.504 12.134 22.850 1.00 89.19 92 ILE A O 1
ATOM 738 N N . ALA A 1 93 ? -0.240 10.119 23.489 1.00 90.56 93 ALA A N 1
ATOM 739 C CA . ALA A 1 93 ? -1.105 9.909 22.341 1.00 90.56 93 ALA A CA 1
ATOM 740 C C . ALA A 1 93 ? -2.434 9.302 22.784 1.00 90.56 93 ALA A C 1
ATOM 742 O O . ALA A 1 93 ? -2.465 8.405 23.627 1.00 90.56 93 ALA A O 1
ATOM 743 N N . GLU A 1 94 ? -3.522 9.762 22.172 1.00 90.31 94 GLU A N 1
ATOM 744 C CA . GLU A 1 94 ? -4.835 9.129 22.269 1.00 90.31 94 GLU A CA 1
ATOM 745 C C . GLU A 1 94 ? -5.118 8.408 20.950 1.00 90.31 94 GLU A C 1
ATOM 747 O O . GLU A 1 94 ? -5.002 8.999 19.875 1.00 90.31 94 GLU A O 1
ATOM 752 N N . ALA A 1 95 ? -5.487 7.129 21.015 1.00 89.88 95 ALA A N 1
ATOM 753 C CA . ALA A 1 95 ? -5.779 6.331 19.831 1.00 89.88 95 ALA A CA 1
ATOM 754 C C . ALA A 1 95 ? -6.961 5.392 20.071 1.00 89.88 95 ALA A C 1
ATOM 756 O O . ALA A 1 95 ? -7.171 4.890 21.176 1.00 89.88 95 ALA A O 1
ATOM 757 N N . TRP A 1 96 ? -7.712 5.125 19.004 1.00 90.44 96 TRP A N 1
ATOM 758 C CA . TRP A 1 96 ? -8.762 4.116 19.010 1.00 90.44 96 TRP A CA 1
ATOM 759 C C . TRP A 1 96 ? -8.167 2.737 18.744 1.00 90.44 96 TRP A C 1
ATOM 761 O O . TRP A 1 96 ? -7.417 2.546 17.789 1.00 90.44 96 TRP A O 1
ATOM 771 N N . CYS A 1 97 ? -8.530 1.764 19.574 1.00 89.88 97 CYS A N 1
ATOM 772 C CA . CYS A 1 97 ? -8.066 0.390 19.458 1.00 89.88 97 CYS A CA 1
ATOM 773 C C . CYS A 1 97 ? -9.235 -0.579 19.695 1.00 89.88 97 CYS A C 1
ATOM 775 O O . CYS A 1 97 ? -9.989 -0.392 20.653 1.00 89.88 97 CYS A O 1
ATOM 777 N N . PRO A 1 98 ? -9.390 -1.632 18.872 1.00 89.75 98 PRO A N 1
ATOM 778 C CA . PRO A 1 98 ? -10.327 -2.708 19.162 1.00 89.75 98 PRO A CA 1
ATOM 779 C C . PRO A 1 98 ? -9.991 -3.392 20.494 1.00 89.75 98 PRO A C 1
ATOM 781 O O . PRO A 1 98 ? -8.873 -3.881 20.678 1.00 89.75 98 PRO A O 1
ATOM 784 N N . SER A 1 99 ? -10.970 -3.521 21.394 1.00 87.81 99 SER A N 1
ATOM 785 C CA . SER A 1 99 ? -10.776 -4.117 22.729 1.00 87.81 99 SER A CA 1
ATOM 786 C C . SER A 1 99 ? -10.203 -5.541 22.688 1.00 87.81 99 SER A C 1
ATOM 788 O O . SER A 1 99 ? -9.479 -5.947 23.591 1.00 87.81 99 SER A O 1
ATOM 790 N N . ASN A 1 100 ? -10.463 -6.292 21.613 1.00 89.38 100 ASN A N 1
ATOM 791 C CA . ASN A 1 100 ? -9.913 -7.637 21.406 1.00 89.38 100 ASN A CA 1
ATOM 792 C C . ASN A 1 100 ? -8.402 -7.662 21.096 1.00 89.38 100 ASN A C 1
ATOM 794 O O . ASN A 1 100 ? -7.757 -8.682 21.315 1.00 89.38 100 ASN A O 1
ATOM 798 N N . SER A 1 101 ? -7.840 -6.563 20.591 1.00 89.12 101 SER A N 1
ATOM 799 C CA . SER A 1 101 ? -6.426 -6.440 20.212 1.00 89.12 101 SER A CA 1
ATOM 800 C C . SER A 1 101 ? -5.570 -5.805 21.308 1.00 89.12 101 SER A C 1
ATOM 802 O O . SER A 1 101 ? -4.344 -5.864 21.256 1.00 89.12 101 SER A O 1
ATOM 804 N N . LEU A 1 102 ? -6.206 -5.259 22.346 1.00 89.62 102 LEU A N 1
ATOM 805 C CA . LEU A 1 102 ? -5.545 -4.609 23.473 1.00 89.62 102 LEU A CA 1
ATOM 806 C C . LEU A 1 102 ? -4.542 -5.524 24.212 1.00 89.62 102 LEU A C 1
ATOM 808 O O . LEU A 1 102 ? -3.444 -5.047 24.510 1.00 89.62 102 LEU A O 1
ATOM 812 N N . PRO A 1 103 ? -4.822 -6.823 24.465 1.00 91.00 103 PRO A N 1
ATOM 813 C CA . PRO A 1 103 ? -3.836 -7.726 25.067 1.00 91.00 103 PRO A CA 1
ATOM 814 C C . PRO A 1 103 ? -2.587 -7.917 24.200 1.00 91.00 103 PRO A C 1
ATOM 816 O O . PRO A 1 103 ? -1.473 -7.886 24.717 1.00 91.00 103 PRO A O 1
ATOM 819 N N . LEU A 1 104 ? -2.771 -8.051 22.881 1.00 92.00 104 LEU A N 1
ATOM 820 C CA . LEU A 1 104 ? -1.676 -8.214 21.923 1.00 92.00 104 LEU A CA 1
ATOM 821 C C . LEU A 1 104 ? -0.788 -6.964 21.879 1.00 92.00 104 LEU A C 1
ATOM 823 O O . LEU A 1 104 ? 0.436 -7.062 21.878 1.00 92.00 104 LEU A O 1
ATOM 827 N N . ILE A 1 105 ? -1.387 -5.773 21.891 1.00 91.00 105 ILE A N 1
ATOM 828 C CA . ILE A 1 105 ? -0.622 -4.520 21.905 1.00 91.00 105 ILE A CA 1
ATOM 829 C C . ILE A 1 105 ? 0.192 -4.415 23.198 1.00 91.00 105 ILE A C 1
ATOM 831 O O . ILE A 1 105 ? 1.388 -4.137 23.141 1.00 91.00 105 ILE A O 1
ATOM 835 N N . LYS A 1 106 ? -0.413 -4.712 24.355 1.00 89.56 106 LYS A N 1
ATOM 836 C CA . LYS A 1 106 ? 0.293 -4.709 25.646 1.00 89.56 106 LYS A CA 1
ATOM 837 C C . LYS A 1 106 ? 1.487 -5.667 25.659 1.00 89.56 106 LYS A C 1
ATOM 839 O O . LYS A 1 106 ? 2.560 -5.267 26.102 1.00 89.56 106 LYS A O 1
ATOM 844 N N . SER A 1 107 ? 1.331 -6.893 25.152 1.00 90.94 107 SER A N 1
ATOM 845 C CA . SER A 1 107 ? 2.436 -7.860 25.108 1.00 90.94 107 SER A CA 1
ATOM 846 C C . SER A 1 107 ? 3.546 -7.418 24.155 1.00 90.94 107 SER A C 1
ATOM 848 O O . SER A 1 107 ? 4.710 -7.423 24.537 1.00 90.94 107 SER A O 1
ATOM 850 N N . THR A 1 108 ? 3.202 -6.956 22.948 1.00 90.88 108 THR A N 1
ATOM 851 C CA . THR A 1 108 ? 4.209 -6.483 21.979 1.00 90.88 108 THR A CA 1
ATOM 852 C C . THR A 1 108 ? 4.997 -5.283 22.498 1.00 90.88 108 THR A C 1
ATOM 854 O O . THR A 1 108 ? 6.209 -5.221 22.314 1.00 90.88 108 THR A O 1
ATOM 857 N N . LEU A 1 109 ? 4.340 -4.353 23.194 1.00 88.12 109 LEU A N 1
ATOM 858 C CA . LEU A 1 109 ? 4.993 -3.187 23.776 1.00 88.12 109 LEU A CA 1
ATOM 859 C C . LEU A 1 109 ? 5.939 -3.578 24.915 1.00 88.12 109 LEU A C 1
ATOM 861 O O . LEU A 1 109 ? 7.045 -3.048 25.004 1.00 88.12 109 LEU A O 1
ATOM 865 N N . HIS A 1 110 ? 5.531 -4.536 25.748 1.00 88.00 110 HIS A N 1
ATOM 866 C CA . HIS A 1 110 ? 6.378 -5.095 26.797 1.00 88.00 110 HIS A CA 1
ATOM 867 C C . HIS A 1 110 ? 7.615 -5.797 26.212 1.00 88.00 110 HIS A C 1
ATOM 869 O O . HIS A 1 110 ? 8.736 -5.548 26.654 1.00 88.00 110 HIS A O 1
ATOM 875 N N . ASP A 1 111 ? 7.441 -6.600 25.161 1.00 89.88 111 ASP A N 1
ATOM 876 C CA . ASP A 1 111 ? 8.547 -7.273 24.472 1.00 89.88 111 ASP A CA 1
ATOM 877 C C . ASP A 1 111 ? 9.524 -6.276 23.837 1.00 89.88 111 ASP A C 1
ATOM 879 O O . ASP A 1 111 ? 10.741 -6.459 23.911 1.00 89.88 111 ASP A O 1
ATOM 883 N N . VAL A 1 112 ? 9.011 -5.199 23.235 1.00 88.81 112 VAL A N 1
ATOM 884 C CA . VAL A 1 112 ? 9.833 -4.119 22.669 1.00 88.81 112 VAL A CA 1
ATOM 885 C C . VAL A 1 112 ? 10.589 -3.377 23.766 1.00 88.81 112 VAL A C 1
ATOM 887 O O . VAL A 1 112 ? 11.784 -3.135 23.608 1.00 88.81 112 VAL A O 1
ATOM 890 N N . ASN A 1 113 ? 9.939 -3.072 24.891 1.00 87.44 113 ASN A N 1
ATOM 891 C CA . ASN A 1 113 ? 10.582 -2.413 26.025 1.00 87.44 113 ASN A CA 1
ATOM 892 C C . ASN A 1 113 ? 11.750 -3.247 26.573 1.00 87.44 113 ASN A C 1
ATOM 894 O O . ASN A 1 113 ? 12.837 -2.718 26.803 1.00 87.44 113 ASN A O 1
ATOM 898 N N . ASN A 1 114 ? 11.548 -4.563 26.694 1.00 86.56 114 ASN A N 1
ATOM 899 C CA . ASN A 1 114 ? 12.572 -5.500 27.154 1.00 86.56 114 ASN A CA 1
ATOM 900 C C . ASN A 1 114 ? 13.751 -5.592 26.183 1.00 86.56 114 ASN A C 1
ATOM 902 O O . ASN A 1 114 ? 14.902 -5.597 26.610 1.00 86.56 114 ASN A O 1
ATOM 906 N N . ARG A 1 115 ? 13.482 -5.627 24.873 1.00 88.69 115 ARG A N 1
ATOM 907 C CA . ARG A 1 115 ? 14.533 -5.648 23.842 1.00 88.69 115 ARG A CA 1
ATOM 908 C C . ARG A 1 115 ? 15.321 -4.343 23.777 1.00 88.69 115 ARG A C 1
ATOM 910 O O . ARG A 1 115 ? 16.513 -4.377 23.497 1.00 88.69 115 ARG A O 1
ATOM 917 N N . ALA A 1 116 ? 14.660 -3.212 24.009 1.00 82.81 116 ALA A N 1
ATOM 918 C CA . ALA A 1 116 ? 15.277 -1.891 23.960 1.00 82.81 116 ALA A CA 1
ATOM 919 C C . ALA A 1 116 ? 16.035 -1.525 25.250 1.00 82.81 116 ALA A C 1
ATOM 921 O O . ALA A 1 116 ? 16.758 -0.532 25.260 1.00 82.81 116 ALA A O 1
ATOM 922 N N . GLY A 1 117 ? 15.878 -2.299 26.333 1.00 79.69 117 GLY A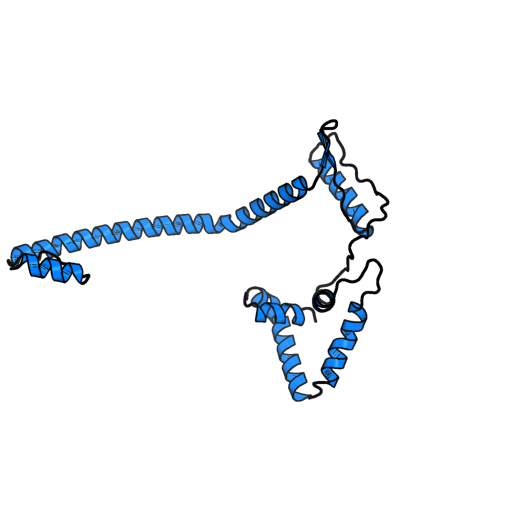 N 1
ATOM 923 C CA . GLY A 1 117 ? 16.535 -2.038 27.619 1.00 79.69 117 GLY A CA 1
ATOM 924 C C . GLY A 1 117 ? 16.107 -0.717 28.268 1.00 79.69 117 GLY A C 1
ATOM 925 O O . GLY A 1 117 ? 16.871 -0.123 29.028 1.00 79.69 117 GLY A O 1
ATOM 926 N N . LEU A 1 118 ? 14.911 -0.218 27.941 1.00 75.25 118 LEU A N 1
ATOM 927 C CA . LEU A 1 118 ? 14.429 1.074 28.423 1.00 75.25 118 LEU A CA 1
ATOM 928 C C . LEU A 1 118 ? 13.947 0.959 29.875 1.00 75.25 118 LEU A C 1
ATOM 930 O O . LEU A 1 118 ? 13.117 0.114 30.209 1.00 75.25 118 LEU A O 1
ATOM 934 N N . SER A 1 119 ? 14.447 1.857 30.729 1.00 66.06 119 SER A N 1
ATOM 935 C CA . SER A 1 119 ? 14.076 1.935 32.153 1.00 66.06 119 SER A CA 1
ATOM 936 C C . SER A 1 119 ? 12.638 2.435 32.368 1.00 66.06 119 SER A C 1
ATOM 938 O O . SER A 1 119 ? 12.006 2.121 33.375 1.00 66.06 119 SER A O 1
ATOM 940 N N . VAL A 1 120 ? 12.089 3.190 31.408 1.00 69.62 120 VAL A N 1
ATOM 941 C CA . VAL A 1 120 ? 10.727 3.733 31.484 1.00 69.62 120 VAL A CA 1
ATOM 942 C C . VAL A 1 120 ? 9.777 2.836 30.688 1.00 69.62 120 VAL A C 1
ATOM 944 O O . VAL A 1 120 ? 9.852 2.836 29.458 1.00 69.62 120 VAL A O 1
ATOM 947 N N . PRO A 1 121 ? 8.871 2.088 31.345 1.00 70.81 121 PRO A N 1
ATOM 948 C CA . PRO A 1 121 ? 7.899 1.268 30.641 1.00 70.81 121 PRO A CA 1
ATOM 949 C C . PRO A 1 121 ? 6.897 2.161 29.908 1.00 70.81 121 PRO A C 1
ATOM 951 O O . PRO A 1 121 ? 6.420 3.163 30.441 1.00 70.81 121 PRO A O 1
ATOM 954 N N . SER A 1 122 ? 6.537 1.779 28.686 1.00 76.44 122 SER A N 1
ATOM 955 C CA . SER A 1 122 ? 5.446 2.438 27.971 1.00 76.44 122 SER A CA 1
ATOM 956 C C . SER A 1 122 ? 4.104 2.022 28.585 1.00 76.44 122 SER A C 1
ATOM 958 O O . SER A 1 122 ? 3.777 0.836 28.645 1.00 76.44 122 SER A O 1
ATOM 960 N N . ILE A 1 123 ? 3.333 2.997 29.069 1.00 81.00 123 ILE A N 1
ATOM 961 C CA . ILE A 1 123 ? 2.086 2.763 29.807 1.00 81.00 123 ILE A CA 1
ATOM 962 C C . ILE A 1 123 ? 0.895 2.913 28.859 1.00 81.00 123 ILE A C 1
ATOM 964 O O . ILE A 1 123 ? 0.746 3.937 28.200 1.00 81.00 123 ILE A O 1
ATOM 968 N N . ILE A 1 124 ? 0.016 1.910 28.835 1.00 85.75 124 ILE A N 1
ATOM 969 C CA . ILE A 1 124 ? -1.275 1.977 28.138 1.00 85.75 124 ILE A CA 1
ATOM 970 C C . ILE A 1 124 ? -2.370 2.143 29.185 1.00 85.75 124 ILE A C 1
ATOM 972 O O . ILE A 1 124 ? -2.565 1.253 30.016 1.00 85.75 124 ILE A O 1
ATOM 976 N N . ASN A 1 125 ? -3.101 3.254 29.111 1.00 85.88 125 ASN A N 1
ATOM 977 C CA . ASN A 1 125 ? -4.262 3.510 29.952 1.00 85.88 125 ASN A CA 1
ATOM 978 C C . ASN A 1 125 ? -5.548 3.497 29.117 1.00 85.88 125 ASN A C 1
ATOM 980 O O . ASN A 1 125 ? -5.601 4.101 28.047 1.00 85.88 125 ASN A O 1
ATOM 984 N N . GLU A 1 126 ? -6.584 2.823 29.611 1.00 85.81 126 GLU A N 1
ATOM 985 C CA . GLU A 1 126 ? -7.902 2.829 28.979 1.00 85.81 126 GLU A CA 1
ATOM 986 C C . GLU A 1 126 ? -8.688 4.044 29.476 1.00 85.81 126 GLU A C 1
ATOM 988 O O . GLU A 1 126 ? -8.984 4.171 30.665 1.00 85.81 126 GLU A O 1
ATOM 993 N N . ILE A 1 127 ? -9.009 4.956 28.561 1.00 87.62 127 ILE A N 1
ATOM 994 C CA . ILE A 1 127 ? -9.721 6.195 28.874 1.00 87.62 127 ILE A CA 1
ATOM 995 C C . ILE A 1 127 ? -11.181 6.033 28.457 1.00 87.62 127 ILE A C 1
ATOM 997 O O . ILE A 1 127 ? -11.479 5.709 27.308 1.00 87.62 127 ILE A O 1
ATOM 1001 N N . ARG A 1 128 ? -12.108 6.299 29.382 1.00 83.31 128 ARG A N 1
ATOM 1002 C CA . ARG A 1 128 ? -13.537 6.393 29.060 1.00 83.31 128 ARG A CA 1
ATOM 1003 C C . ARG A 1 128 ? -13.824 7.763 28.458 1.00 83.31 128 ARG A C 1
ATOM 1005 O O . ARG A 1 128 ? -13.502 8.781 29.062 1.00 83.31 128 ARG A O 1
ATOM 1012 N N . THR A 1 129 ? -14.436 7.787 27.280 1.00 86.56 129 THR A N 1
ATOM 1013 C CA . THR A 1 129 ? -14.752 9.019 26.551 1.00 86.56 129 THR A CA 1
ATOM 1014 C C . THR A 1 129 ? -16.176 8.985 26.008 1.00 86.56 129 THR A C 1
ATOM 1016 O O . THR A 1 129 ? -16.709 7.915 25.731 1.00 86.56 129 THR A O 1
ATOM 1019 N N . ASN A 1 130 ? -16.770 10.168 25.833 1.00 85.94 130 ASN A N 1
ATOM 1020 C CA . ASN A 1 130 ? -18.080 10.351 25.197 1.00 85.94 130 ASN A CA 1
ATOM 1021 C C . ASN A 1 130 ? -17.970 10.632 23.686 1.00 85.94 130 ASN A C 1
ATOM 1023 O O . ASN A 1 130 ? -18.977 10.892 23.030 1.00 85.94 130 ASN A O 1
ATOM 1027 N N . LYS A 1 131 ? -16.752 10.636 23.125 1.00 87.12 131 LYS A N 1
ATOM 1028 C CA . LYS A 1 131 ? -16.535 10.800 21.680 1.00 87.12 131 LYS A CA 1
ATOM 1029 C C . LYS A 1 131 ? -17.068 9.576 20.931 1.00 87.12 131 LYS A C 1
ATOM 1031 O O . LYS A 1 131 ? -16.938 8.458 21.421 1.00 87.12 131 LYS A O 1
ATOM 1036 N N . THR A 1 132 ? -17.611 9.777 19.730 1.00 84.81 132 THR A N 1
ATOM 1037 C CA . THR A 1 132 ? -18.079 8.676 18.878 1.00 84.81 132 THR A CA 1
ATOM 1038 C C . THR A 1 132 ? -16.887 7.860 18.369 1.00 84.81 132 THR A C 1
ATOM 1040 O O . THR A 1 132 ? -16.072 8.403 17.614 1.00 84.81 132 THR A O 1
ATOM 1043 N N . PRO A 1 133 ? -16.754 6.584 18.767 1.00 87.88 133 PRO A N 1
ATOM 1044 C CA . PRO A 1 133 ? -15.672 5.731 18.292 1.00 87.88 133 PRO A CA 1
ATOM 1045 C C . PRO A 1 133 ? -15.850 5.374 16.805 1.00 87.88 133 PRO A C 1
ATOM 1047 O O . PRO A 1 133 ? -16.977 5.354 16.299 1.00 87.88 133 PRO A O 1
ATOM 1050 N N . PRO A 1 134 ? -14.752 5.071 16.093 1.00 88.00 134 PRO A N 1
ATOM 1051 C CA . PRO A 1 134 ? -14.812 4.614 14.713 1.00 88.00 134 PRO A CA 1
ATOM 1052 C C . PRO A 1 134 ? -15.390 3.196 14.619 1.00 88.00 134 PRO A C 1
ATOM 1054 O O . PRO A 1 134 ? -15.180 2.352 15.494 1.00 88.00 134 PRO A O 1
ATOM 1057 N N . THR A 1 135 ? -16.077 2.915 13.514 1.00 87.19 135 THR A N 1
ATOM 1058 C CA . THR A 1 135 ? -16.601 1.579 13.212 1.00 87.19 135 THR A CA 1
ATOM 1059 C C . THR A 1 135 ? -15.498 0.707 12.617 1.00 87.19 135 THR A C 1
ATOM 1061 O O . THR A 1 135 ? -14.880 1.068 11.617 1.00 87.19 135 THR A O 1
ATOM 1064 N N . TYR A 1 136 ? -15.266 -0.465 13.210 1.00 86.81 136 TYR A N 1
ATOM 1065 C CA . TYR A 1 136 ? -14.319 -1.461 12.712 1.00 86.81 136 TYR A CA 1
ATOM 1066 C C . TYR A 1 136 ? -15.054 -2.765 12.394 1.00 86.81 136 TYR A C 1
ATOM 1068 O O . TYR A 1 136 ? -15.605 -3.404 13.290 1.00 86.81 136 TYR A O 1
ATOM 1076 N N . GLN A 1 137 ? -15.052 -3.156 11.118 1.00 85.44 137 GLN A N 1
ATOM 1077 C CA . GLN A 1 137 ? -15.642 -4.405 10.637 1.00 85.44 137 GLN A CA 1
ATOM 1078 C C . GLN A 1 137 ? -14.521 -5.372 10.263 1.00 85.44 137 GLN A C 1
ATOM 1080 O O . GLN A 1 137 ? -13.662 -5.045 9.445 1.00 85.44 137 GLN A O 1
ATOM 1085 N N . LYS A 1 138 ? -14.518 -6.569 10.857 1.00 83.00 138 LYS A N 1
ATOM 1086 C CA . LYS A 1 138 ? -13.578 -7.623 10.460 1.00 83.00 138 LYS A CA 1
ATOM 1087 C C . LYS A 1 138 ? -14.038 -8.212 9.134 1.00 83.00 138 LYS A C 1
ATOM 1089 O O . LYS A 1 138 ? -15.052 -8.903 9.094 1.00 83.00 138 LYS A O 1
ATOM 1094 N N . THR A 1 139 ? -13.285 -7.954 8.076 1.00 84.62 139 THR A N 1
ATOM 1095 C CA . THR A 1 139 ? -13.517 -8.543 6.760 1.00 84.62 139 THR A CA 1
ATOM 1096 C C . THR A 1 139 ? -12.548 -9.696 6.504 1.00 84.62 139 THR A C 1
ATOM 1098 O O . THR A 1 139 ? -11.411 -9.698 6.975 1.00 84.62 139 THR A O 1
ATOM 1101 N N . ASN A 1 140 ? -13.013 -10.706 5.773 1.00 85.06 140 ASN A N 1
ATOM 1102 C CA . ASN A 1 140 ? -12.164 -11.715 5.149 1.00 85.06 140 ASN A CA 1
ATOM 1103 C C . ASN A 1 140 ? -11.939 -11.340 3.674 1.00 85.06 140 ASN A C 1
ATOM 1105 O O . ASN A 1 140 ? -12.654 -10.491 3.140 1.00 85.06 140 ASN A O 1
ATOM 1109 N N . LYS A 1 141 ? -11.036 -12.050 2.988 1.00 79.12 141 LYS A N 1
ATOM 1110 C CA . LYS A 1 141 ? -10.848 -11.958 1.534 1.00 79.12 141 LYS A CA 1
ATOM 1111 C C . LYS A 1 141 ? -12.136 -12.245 0.752 1.00 79.12 141 LYS A C 1
ATOM 1113 O O . LYS A 1 141 ? -12.174 -12.006 -0.424 1.00 79.12 141 LYS A O 1
ATOM 1118 N N . PHE A 1 142 ? -13.197 -12.767 1.350 1.00 80.38 142 PHE A N 1
ATOM 1119 C CA . PHE A 1 142 ? -14.488 -12.831 0.663 1.00 80.38 142 PHE A CA 1
ATOM 1120 C C . PHE A 1 142 ? -15.330 -11.573 0.964 1.00 80.38 142 PHE A C 1
ATOM 1122 O O . PHE A 1 142 ? -15.702 -10.760 0.129 1.00 80.38 142 PHE A O 1
ATOM 1129 N N . THR A 1 143 ? -15.555 -11.286 2.238 1.00 83.44 143 THR A N 1
ATOM 1130 C CA . THR A 1 143 ? -16.486 -10.214 2.613 1.00 83.44 143 THR A CA 1
ATOM 1131 C C . THR A 1 143 ? -15.977 -8.788 2.339 1.00 83.44 143 THR A C 1
ATOM 1133 O O . THR A 1 143 ? -16.764 -7.853 2.441 1.00 83.44 143 THR A O 1
ATOM 1136 N N . GLU A 1 144 ? -14.689 -8.570 2.046 1.00 84.50 144 GLU A N 1
ATOM 1137 C CA . GLU A 1 144 ? -14.137 -7.227 1.785 1.00 84.50 144 GLU A CA 1
ATOM 1138 C C . GLU A 1 144 ? -14.679 -6.588 0.490 1.00 84.50 144 GLU A C 1
ATOM 1140 O O . GLU A 1 144 ? -14.916 -5.378 0.484 1.00 84.50 144 GLU A O 1
ATOM 1145 N N . GLY A 1 145 ? -14.984 -7.369 -0.554 1.00 83.38 145 GLY A N 1
ATOM 1146 C CA . GLY A 1 145 ? -15.586 -6.845 -1.789 1.00 83.38 145 GLY A CA 1
ATOM 1147 C C . GLY A 1 145 ? -16.976 -6.261 -1.522 1.00 83.38 145 GLY A C 1
ATOM 1148 O O . GLY A 1 145 ? -17.227 -5.078 -1.757 1.00 83.38 145 GLY A O 1
ATOM 1149 N N . PHE A 1 146 ? -17.848 -7.056 -0.896 1.00 84.31 146 PHE A N 1
ATOM 1150 C CA . PHE A 1 146 ? -19.181 -6.617 -0.468 1.00 84.31 146 PHE A CA 1
ATOM 1151 C C . PHE A 1 146 ? -19.132 -5.446 0.518 1.00 84.31 146 PHE A C 1
ATOM 1153 O O . PHE A 1 146 ? -19.922 -4.507 0.411 1.00 84.31 146 PHE A O 1
ATOM 1160 N N . GLN A 1 147 ? -18.188 -5.463 1.463 1.00 86.75 147 GLN A N 1
ATOM 1161 C CA . GLN A 1 147 ? -18.024 -4.367 2.414 1.00 86.75 147 GLN A CA 1
ATOM 1162 C C . GLN A 1 147 ? -17.615 -3.068 1.714 1.00 86.75 147 GLN A C 1
ATOM 1164 O O . GLN A 1 147 ? -18.087 -2.004 2.103 1.00 86.75 147 GLN A O 1
ATOM 1169 N N . THR A 1 148 ? -16.777 -3.137 0.679 1.00 85.75 148 THR A N 1
ATOM 1170 C CA . THR A 1 148 ? -16.375 -1.966 -0.112 1.00 85.75 148 THR A CA 1
ATOM 1171 C C . THR A 1 148 ? -17.571 -1.350 -0.833 1.00 85.75 148 THR A C 1
ATOM 1173 O O . THR A 1 148 ? -17.749 -0.134 -0.771 1.00 85.75 148 THR A O 1
ATOM 1176 N N . ILE A 1 149 ? -18.436 -2.179 -1.429 1.00 86.19 149 ILE A N 1
ATOM 1177 C CA . ILE A 1 149 ? -19.680 -1.724 -2.072 1.00 86.19 149 ILE A CA 1
ATOM 1178 C C . ILE A 1 149 ? -20.579 -1.010 -1.057 1.00 86.19 149 ILE A C 1
ATOM 1180 O O . ILE A 1 149 ? -21.077 0.078 -1.321 1.00 86.19 149 ILE A O 1
ATOM 1184 N N . ILE A 1 150 ? -20.756 -1.584 0.130 1.00 87.12 150 ILE A N 1
ATOM 1185 C CA . ILE A 1 150 ? -21.616 -1.007 1.173 1.00 87.12 150 ILE A CA 1
ATOM 1186 C C . ILE A 1 150 ? -21.032 0.285 1.732 1.00 87.12 150 ILE A C 1
ATOM 1188 O O . ILE A 1 150 ? -21.752 1.267 1.893 1.00 87.12 150 ILE A O 1
ATOM 1192 N N . ASN A 1 151 ? -19.722 0.313 1.967 1.00 86.44 151 ASN A N 1
ATOM 1193 C CA . ASN A 1 151 ? -19.027 1.504 2.439 1.00 86.44 151 ASN A CA 1
ATOM 1194 C C . ASN A 1 151 ? -19.118 2.664 1.436 1.00 86.44 151 ASN A C 1
ATOM 1196 O O . ASN A 1 151 ? -19.049 3.815 1.861 1.00 86.44 151 ASN A O 1
ATOM 1200 N N . ALA A 1 152 ? -19.290 2.382 0.138 1.00 86.88 152 ALA A N 1
ATOM 1201 C CA . ALA A 1 152 ? -19.517 3.408 -0.878 1.00 86.88 152 ALA A CA 1
ATOM 1202 C C . ALA A 1 152 ? -20.890 4.092 -0.736 1.00 86.88 152 ALA A C 1
ATOM 1204 O O . ALA A 1 152 ? -21.007 5.276 -1.043 1.00 86.88 152 ALA A O 1
ATOM 1205 N N . TYR A 1 153 ? -21.909 3.381 -0.236 1.00 85.62 153 TYR A N 1
ATOM 1206 C CA . TYR A 1 153 ? -23.212 3.976 0.094 1.00 85.62 153 TYR A CA 1
ATOM 1207 C C . TYR A 1 153 ? -23.173 4.770 1.401 1.00 85.62 153 TYR A C 1
ATOM 1209 O O . TYR A 1 153 ? -23.846 5.790 1.534 1.00 85.62 153 TYR A O 1
ATOM 1217 N N . GLY A 1 154 ? -22.382 4.317 2.370 1.00 83.94 154 GLY A N 1
ATOM 1218 C CA . GLY A 1 154 ? -22.172 5.025 3.623 1.00 83.94 154 GLY A CA 1
ATOM 1219 C C . GLY A 1 154 ? -21.514 4.147 4.676 1.00 83.94 154 GLY A C 1
ATOM 1220 O O . GLY A 1 154 ? -21.621 2.921 4.660 1.00 83.94 154 GLY A O 1
ATOM 1221 N N . THR A 1 155 ? -20.825 4.778 5.622 1.00 81.69 155 THR A N 1
ATOM 1222 C CA . THR A 1 155 ? -20.233 4.075 6.759 1.00 81.69 155 THR A CA 1
ATOM 1223 C C . THR A 1 155 ? -21.271 3.885 7.862 1.00 81.69 155 THR A C 1
ATOM 1225 O O . THR A 1 155 ? -21.911 4.837 8.310 1.00 81.69 155 THR A O 1
ATOM 1228 N N . ALA A 1 156 ? -21.437 2.639 8.310 1.00 80.81 156 ALA A N 1
ATOM 1229 C CA . ALA A 1 156 ? -22.331 2.308 9.416 1.00 80.81 156 ALA A CA 1
ATOM 1230 C C . ALA A 1 156 ? -21.890 3.014 10.708 1.00 80.81 156 ALA A C 1
ATOM 1232 O O . ALA A 1 156 ? -20.686 3.125 10.993 1.00 80.81 156 ALA A O 1
ATOM 1233 N N . LYS A 1 157 ? -22.855 3.465 11.512 1.00 82.38 157 LYS A N 1
ATOM 1234 C CA . LYS A 1 157 ? -22.586 4.061 12.823 1.00 82.38 157 LYS A CA 1
ATOM 1235 C C . LYS A 1 157 ? -22.028 3.017 13.787 1.00 82.38 157 LYS A C 1
ATOM 1237 O O . LYS A 1 157 ? -22.147 1.806 13.592 1.00 82.38 157 LYS A O 1
ATOM 1242 N N . TYR A 1 158 ? -21.403 3.499 14.857 1.00 81.44 158 TYR A N 1
ATOM 1243 C CA . TYR A 1 158 ? -20.879 2.617 15.891 1.00 81.44 158 TYR A CA 1
ATOM 1244 C C . TYR A 1 158 ? -21.998 1.757 16.496 1.00 81.44 158 TYR A C 1
ATOM 1246 O O . TYR A 1 158 ? -23.042 2.282 16.874 1.00 81.44 158 TYR A O 1
ATOM 1254 N N . GLN A 1 159 ? -21.756 0.444 16.581 1.00 80.75 159 GLN A N 1
ATOM 1255 C CA . GLN A 1 159 ? -22.713 -0.580 17.036 1.00 80.75 159 GLN A CA 1
ATOM 1256 C C . GLN A 1 159 ? -23.986 -0.732 16.185 1.00 80.75 159 GLN A C 1
ATOM 1258 O O . GLN A 1 159 ? -24.925 -1.405 16.604 1.00 80.75 159 GLN A O 1
ATOM 1263 N N . GLU A 1 160 ? -24.013 -0.175 14.976 1.00 84.12 160 GLU A N 1
ATOM 1264 C CA . GLU A 1 160 ? -25.071 -0.459 14.013 1.00 84.12 160 GLU A CA 1
ATOM 1265 C C . GLU A 1 160 ? -24.888 -1.853 13.390 1.00 84.12 160 GLU A C 1
ATOM 1267 O O . GLU A 1 160 ? -23.767 -2.355 13.235 1.00 84.12 160 GLU A O 1
ATOM 1272 N N . VAL A 1 161 ? -26.003 -2.499 13.043 1.00 81.56 161 VAL A N 1
ATOM 1273 C CA . VAL A 1 161 ? -25.982 -3.802 12.372 1.00 81.56 161 VAL A CA 1
ATOM 1274 C C . VAL A 1 16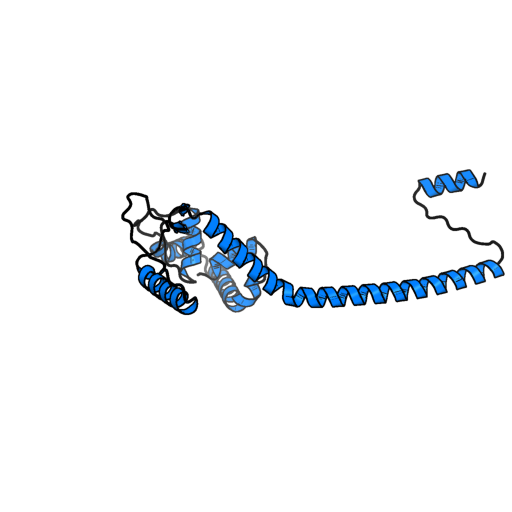1 ? -25.391 -3.624 10.978 1.00 81.56 161 VAL A C 1
ATOM 1276 O O . VAL A 1 161 ? -25.874 -2.816 10.192 1.00 81.56 161 VAL A O 1
ATOM 1279 N N . ASN A 1 162 ? -24.353 -4.397 10.659 1.00 82.94 162 ASN A N 1
ATOM 1280 C CA . ASN A 1 162 ? -23.730 -4.346 9.344 1.00 82.94 162 ASN A CA 1
ATOM 1281 C C . ASN A 1 162 ? -24.669 -4.968 8.287 1.00 82.94 162 ASN A C 1
ATOM 1283 O O . ASN A 1 162 ? -24.905 -6.181 8.345 1.00 82.94 162 ASN A O 1
ATOM 1287 N N . PRO A 1 163 ? -25.157 -4.201 7.289 1.00 81.19 163 PRO A N 1
ATOM 1288 C CA . PRO A 1 163 ? -25.968 -4.755 6.207 1.00 81.19 163 PRO A CA 1
ATOM 1289 C C . PRO A 1 163 ? -25.155 -5.665 5.267 1.00 81.19 163 PRO A C 1
ATOM 1291 O O . PRO A 1 163 ? -25.732 -6.324 4.407 1.00 81.19 163 PRO A O 1
ATOM 1294 N N . GLY A 1 164 ? -23.832 -5.763 5.438 1.00 82.44 164 GLY A N 1
ATOM 1295 C CA . GLY A 1 164 ? -22.941 -6.658 4.693 1.00 82.44 164 GLY A CA 1
ATOM 1296 C C . GLY A 1 164 ? -23.371 -8.106 4.684 1.00 82.44 164 GLY A C 1
ATOM 1297 O O . GLY A 1 164 ? -23.436 -8.712 3.620 1.00 82.44 164 GLY A O 1
ATOM 1298 N N . LEU A 1 165 ? -23.734 -8.646 5.843 1.00 81.62 165 LEU A N 1
ATOM 1299 C CA . LEU A 1 165 ? -24.112 -10.053 5.956 1.00 81.62 165 LEU A CA 1
ATOM 1300 C C . LEU A 1 165 ? -25.350 -10.419 5.118 1.00 81.62 165 LEU A C 1
ATOM 1302 O O . LEU A 1 165 ? -25.247 -11.360 4.333 1.00 81.62 165 LEU A O 1
ATOM 1306 N N . PRO A 1 166 ? -26.493 -9.705 5.208 1.00 85.81 166 PRO A N 1
ATOM 1307 C CA . PRO A 1 166 ? -27.627 -10.000 4.335 1.00 85.81 166 PRO A CA 1
ATOM 1308 C C . PRO A 1 166 ? -27.339 -9.675 2.863 1.00 85.81 166 PRO A C 1
ATOM 1310 O O . PRO A 1 166 ? -27.788 -10.415 1.990 1.00 85.81 166 PRO A O 1
ATOM 1313 N N . THR A 1 167 ? -26.554 -8.628 2.578 1.00 86.94 167 THR A N 1
ATOM 1314 C CA . THR A 1 167 ? -26.244 -8.197 1.201 1.00 86.94 167 THR A CA 1
ATOM 1315 C C . THR A 1 167 ? -25.485 -9.263 0.415 1.00 86.94 167 THR A C 1
ATOM 1317 O O . THR A 1 167 ? -25.746 -9.428 -0.770 1.00 86.94 167 THR A O 1
ATOM 1320 N N . ILE A 1 168 ? -24.616 -10.045 1.064 1.00 86.56 168 ILE A N 1
ATOM 1321 C CA . ILE A 1 168 ? -23.895 -11.164 0.429 1.00 86.56 168 ILE A CA 1
ATOM 1322 C C . ILE A 1 168 ? -24.852 -12.152 -0.256 1.00 86.56 168 ILE A C 1
ATOM 1324 O O . ILE A 1 168 ? -24.519 -12.708 -1.298 1.00 86.56 168 ILE A O 1
ATOM 1328 N N . VAL A 1 169 ? -26.042 -12.370 0.310 1.00 87.25 169 VAL A N 1
ATOM 1329 C CA . VAL A 1 169 ? -27.032 -13.309 -0.238 1.00 87.25 169 VAL A CA 1
ATOM 1330 C C . VAL A 1 169 ? -28.047 -12.592 -1.122 1.00 87.25 169 VAL A C 1
ATOM 1332 O O . VAL A 1 169 ? -28.359 -13.057 -2.217 1.00 87.25 169 VAL A O 1
ATOM 1335 N N . THR A 1 170 ? -28.576 -11.455 -0.668 1.00 88.50 170 THR A N 1
ATOM 1336 C CA . THR A 1 170 ? -29.665 -10.768 -1.373 1.00 88.50 170 THR A CA 1
ATOM 1337 C C . THR A 1 170 ? -29.197 -10.083 -2.650 1.00 88.50 170 THR A C 1
ATOM 1339 O O . THR A 1 170 ? -29.957 -10.050 -3.614 1.00 88.50 170 THR A O 1
ATOM 1342 N N . PHE A 1 171 ? -27.961 -9.576 -2.704 1.00 87.44 171 PHE A N 1
ATOM 1343 C CA . PHE A 1 171 ? -27.454 -8.865 -3.877 1.00 87.44 171 PHE A CA 1
ATOM 1344 C C . PHE A 1 171 ? -27.287 -9.787 -5.099 1.00 87.44 171 PHE A C 1
ATOM 1346 O O . PHE A 1 171 ? -27.915 -9.498 -6.122 1.00 87.44 171 PHE A O 1
ATOM 1353 N N . PRO A 1 172 ? -26.568 -10.930 -5.024 1.00 85.94 172 PRO A N 1
ATOM 1354 C CA . PRO A 1 172 ? -26.499 -11.864 -6.149 1.00 85.94 172 PRO A CA 1
ATOM 1355 C C . PRO A 1 172 ? -27.864 -12.454 -6.513 1.00 85.94 172 PRO A C 1
ATOM 1357 O O . PRO A 1 172 ? -28.138 -12.683 -7.687 1.00 85.94 172 PRO A O 1
ATOM 1360 N N . PHE A 1 173 ? -28.743 -12.669 -5.527 1.00 86.81 173 PHE A N 1
ATOM 1361 C CA . PHE A 1 173 ? -30.094 -13.172 -5.772 1.00 86.81 173 PHE A CA 1
ATOM 1362 C C . PHE A 1 173 ? -30.938 -12.190 -6.595 1.00 86.81 173 PHE A C 1
ATOM 1364 O O . PHE A 1 173 ? -31.521 -12.576 -7.607 1.00 86.81 173 PHE A O 1
ATOM 1371 N N . LEU A 1 174 ? -30.979 -10.913 -6.204 1.00 88.00 174 LE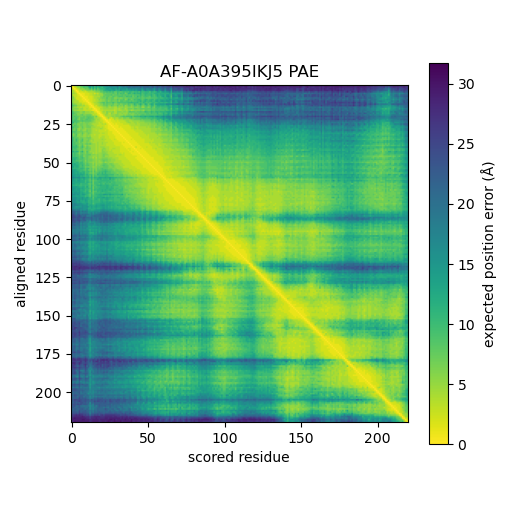U A N 1
ATOM 1372 C CA . LEU A 1 174 ? -31.703 -9.884 -6.954 1.00 88.00 174 LEU A CA 1
ATOM 1373 C C . LEU A 1 174 ? -31.102 -9.685 -8.352 1.00 88.00 174 LEU A C 1
ATOM 1375 O O . LEU A 1 174 ? -31.849 -9.549 -9.320 1.00 88.00 174 LEU A O 1
ATOM 1379 N N . PHE A 1 175 ? -29.773 -9.748 -8.476 1.00 85.00 175 PHE A N 1
ATOM 1380 C CA . PHE A 1 175 ? -29.094 -9.709 -9.772 1.00 85.00 175 PHE A CA 1
ATOM 1381 C C . PHE A 1 175 ? -29.494 -10.893 -10.666 1.00 85.00 175 PHE A C 1
ATOM 1383 O O . PHE A 1 175 ? -29.805 -10.698 -11.840 1.00 85.00 175 PHE A O 1
ATOM 1390 N N . ALA A 1 176 ? -29.568 -12.104 -10.108 1.00 86.06 176 ALA A N 1
ATOM 1391 C CA . ALA A 1 176 ? -29.982 -13.301 -10.834 1.00 86.06 176 ALA A CA 1
ATOM 1392 C C . ALA A 1 176 ? -31.441 -13.235 -11.316 1.00 86.06 176 ALA A C 1
ATOM 1394 O O . ALA A 1 176 ? -31.734 -13.702 -12.412 1.00 86.06 176 ALA A O 1
ATOM 1395 N N . VAL A 1 177 ? -32.351 -12.630 -10.542 1.00 88.31 177 VAL A N 1
ATOM 1396 C CA . VAL A 1 177 ? -33.748 -12.419 -10.968 1.00 88.31 177 VAL A CA 1
ATOM 1397 C C . VAL A 1 177 ? -33.834 -11.409 -12.117 1.00 88.31 177 VAL A C 1
ATOM 1399 O O . VAL A 1 177 ? -34.611 -11.611 -13.048 1.00 88.31 177 VAL A O 1
ATOM 1402 N N . MET A 1 178 ? -33.036 -10.336 -12.083 1.00 87.44 178 MET A N 1
ATOM 1403 C CA . MET A 1 178 ? -33.041 -9.301 -13.128 1.00 87.44 178 MET A CA 1
ATOM 1404 C C . MET A 1 178 ? -32.381 -9.759 -14.436 1.00 87.44 178 MET A C 1
ATOM 1406 O O . MET A 1 178 ? -32.855 -9.405 -15.512 1.00 87.44 178 MET A O 1
ATOM 1410 N N . PHE A 1 179 ? -31.310 -10.551 -14.355 1.00 79.62 179 PHE A N 1
ATOM 1411 C CA . PHE A 1 179 ? -30.531 -11.045 -15.498 1.00 79.62 179 PHE A CA 1
ATOM 1412 C C . PHE A 1 179 ? -30.741 -12.546 -15.746 1.00 79.62 179 PHE A C 1
ATOM 1414 O O . PHE A 1 179 ? -29.812 -13.233 -16.165 1.00 79.62 179 PHE A O 1
ATOM 1421 N N . GLY A 1 180 ? -31.947 -13.054 -15.463 1.00 77.62 180 GLY A N 1
ATOM 1422 C CA . GLY A 1 180 ? -32.321 -14.476 -15.422 1.00 77.62 180 GLY A CA 1
ATOM 1423 C C . GLY A 1 180 ? -32.313 -15.226 -16.760 1.00 77.62 180 GLY A C 1
ATOM 1424 O O . GLY A 1 180 ? -33.252 -15.957 -17.062 1.00 77.62 180 GLY A O 1
ATOM 1425 N N . ASP A 1 181 ? -31.261 -15.059 -17.556 1.00 85.56 181 ASP A N 1
ATOM 1426 C CA . ASP A 1 181 ? -30.947 -15.858 -18.732 1.00 85.56 181 ASP A CA 1
ATOM 1427 C C . ASP A 1 181 ? -29.850 -16.872 -18.380 1.00 85.56 181 ASP A C 1
ATOM 1429 O O . ASP A 1 181 ? -28.738 -16.526 -17.966 1.00 85.56 181 ASP A O 1
ATOM 1433 N N . PHE A 1 182 ? -30.166 -18.152 -18.565 1.00 80.19 182 PHE A N 1
ATOM 1434 C CA . PHE A 1 182 ? -29.256 -19.258 -18.295 1.00 80.19 182 PHE A CA 1
ATOM 1435 C C . PHE A 1 182 ? -27.978 -19.204 -19.153 1.00 80.19 182 PHE A C 1
ATOM 1437 O O . PHE A 1 182 ? -26.895 -19.542 -18.669 1.00 80.19 182 PHE A O 1
ATOM 1444 N N . GLY A 1 183 ? -28.076 -18.748 -20.407 1.00 83.62 183 GLY A N 1
ATOM 1445 C CA . GLY A 1 183 ? -26.938 -18.641 -21.321 1.00 83.62 183 GLY A CA 1
ATOM 1446 C C . GLY A 1 183 ? -25.942 -17.576 -20.870 1.00 83.62 183 GLY A C 1
ATOM 1447 O O . GLY A 1 183 ? -24.740 -17.839 -20.771 1.00 83.62 183 GLY A O 1
ATOM 1448 N N . HIS A 1 184 ? -26.441 -16.391 -20.515 1.00 82.25 184 HIS A N 1
ATOM 1449 C CA . HIS A 1 184 ? -25.603 -15.325 -19.968 1.00 82.25 184 HIS A CA 1
ATOM 1450 C C . HIS A 1 184 ? -25.027 -15.703 -18.599 1.00 82.25 184 HIS A C 1
ATOM 1452 O O . HIS A 1 184 ? -23.837 -15.486 -18.368 1.00 82.25 184 HIS A O 1
ATOM 1458 N N . GLY A 1 185 ? -25.813 -16.338 -17.723 1.00 83.19 185 GLY A N 1
ATOM 1459 C CA . GLY A 1 185 ? -25.347 -16.815 -16.417 1.00 83.19 185 GLY A CA 1
ATOM 1460 C C . GLY A 1 185 ? -24.154 -17.773 -16.511 1.00 83.19 185 GLY A C 1
ATOM 1461 O O . GLY A 1 185 ? -23.188 -17.633 -15.758 1.00 83.19 185 GLY A O 1
ATOM 1462 N N . LEU A 1 186 ? -24.162 -18.693 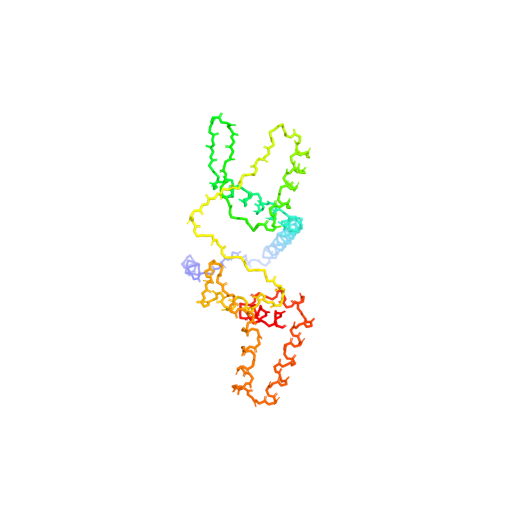-17.484 1.00 86.44 186 LEU A N 1
ATOM 1463 C CA . LEU A 1 186 ? -23.032 -19.595 -17.724 1.00 86.44 186 LEU A CA 1
ATOM 1464 C C . LEU A 1 186 ? -21.778 -18.837 -18.190 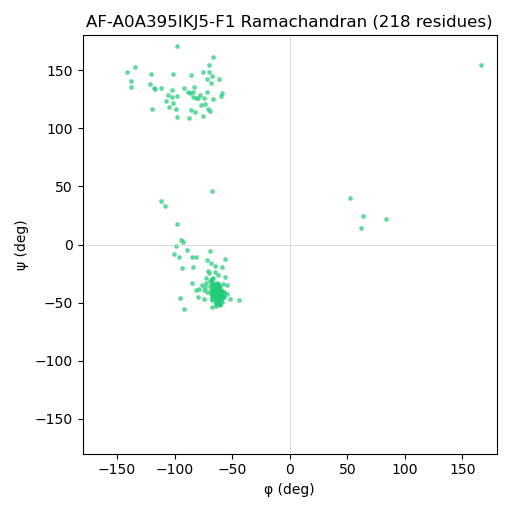1.00 86.44 186 LEU A C 1
ATOM 1466 O O . LEU A 1 186 ? -20.675 -19.145 -17.736 1.00 86.44 186 LEU A O 1
ATOM 1470 N N . SER A 1 187 ? -21.935 -17.821 -19.047 1.00 84.50 187 SER A N 1
ATOM 1471 C CA . SER A 1 187 ? -20.821 -16.973 -19.495 1.00 84.50 187 SER A CA 1
ATOM 1472 C C . SER A 1 187 ? -20.175 -16.213 -18.331 1.00 84.50 187 SER A C 1
ATOM 1474 O O . SER A 1 187 ? -18.950 -16.215 -18.207 1.00 84.50 187 SER A O 1
ATOM 1476 N N . TRP A 1 188 ? -20.977 -15.610 -17.447 1.00 84.44 188 TRP A N 1
ATOM 1477 C CA . TRP A 1 188 ? -20.481 -14.925 -16.245 1.00 84.44 188 TRP A CA 1
ATOM 1478 C C . TRP A 1 188 ? -19.762 -15.885 -15.295 1.00 84.44 188 TRP A C 1
ATOM 1480 O O . TRP A 1 188 ? -18.687 -15.563 -14.792 1.00 84.44 188 TRP A O 1
ATOM 1490 N N . PHE A 1 189 ? -20.293 -17.095 -15.103 1.00 84.88 189 PHE A N 1
ATOM 1491 C CA . PHE A 1 189 ? -19.656 -18.109 -14.261 1.00 84.88 189 PHE A CA 1
ATOM 1492 C C . PHE A 1 189 ? -18.271 -18.524 -14.786 1.00 84.88 189 PHE A C 1
ATOM 1494 O O . PHE A 1 189 ? -17.321 -18.655 -14.011 1.00 84.88 189 PHE A O 1
ATOM 1501 N N . VAL A 1 190 ? -18.128 -18.696 -16.104 1.00 88.50 190 VAL A N 1
ATOM 1502 C CA . VAL A 1 190 ? -16.831 -18.998 -16.734 1.00 88.50 190 VAL A CA 1
ATOM 1503 C C . VAL A 1 190 ? -15.852 -17.832 -16.559 1.00 88.50 190 VAL A C 1
ATOM 1505 O O . VAL A 1 190 ? -14.695 -18.071 -16.206 1.00 88.50 190 VAL A O 1
ATOM 1508 N N . GLN A 1 191 ? -16.312 -16.590 -16.740 1.00 84.25 191 GLN A N 1
ATOM 1509 C CA . GLN A 1 191 ? -15.506 -15.378 -16.558 1.00 84.25 191 GLN A CA 1
ATOM 1510 C C . GLN A 1 191 ? -14.975 -15.256 -15.118 1.00 84.25 191 GLN A C 1
ATOM 1512 O O . GLN A 1 191 ? -13.769 -15.101 -14.912 1.00 84.25 191 GLN A O 1
ATOM 1517 N N . LEU A 1 192 ? -15.854 -15.403 -14.122 1.00 83.31 192 LEU A N 1
ATOM 1518 C CA . LEU A 1 192 ? -15.504 -15.344 -12.698 1.00 83.31 192 LEU A CA 1
ATOM 1519 C C . LEU A 1 192 ? -14.498 -16.436 -12.329 1.00 83.31 192 LEU A C 1
ATOM 1521 O O . LEU A 1 192 ? -13.459 -16.170 -11.721 1.00 83.31 192 LEU A O 1
ATOM 1525 N N . ARG A 1 193 ? -14.751 -17.674 -12.769 1.00 85.00 193 ARG A N 1
ATOM 1526 C CA . ARG A 1 193 ? -13.846 -18.800 -12.517 1.00 85.00 193 ARG A CA 1
ATOM 1527 C C . ARG A 1 193 ? -12.460 -18.569 -13.123 1.00 85.00 193 ARG A C 1
ATOM 1529 O O . ARG A 1 193 ? -11.460 -18.905 -12.487 1.00 85.00 193 ARG A O 1
ATOM 1536 N N . ALA A 1 194 ? -12.389 -18.008 -14.329 1.00 86.50 194 ALA A N 1
ATOM 1537 C CA . ALA A 1 194 ? -11.123 -17.661 -14.965 1.00 86.50 194 ALA A CA 1
ATOM 1538 C C . ALA A 1 194 ? -10.354 -16.607 -14.147 1.00 86.50 194 ALA A C 1
ATOM 1540 O O . ALA A 1 194 ? -9.161 -16.780 -13.891 1.00 86.50 194 ALA A O 1
ATOM 1541 N N . MET A 1 195 ? -11.031 -15.560 -13.667 1.00 81.44 195 MET A N 1
ATOM 1542 C CA . MET A 1 195 ? -10.407 -14.513 -12.848 1.00 81.44 195 MET A CA 1
ATOM 1543 C C . MET A 1 195 ? -9.857 -15.054 -11.523 1.00 81.44 195 MET A C 1
ATOM 1545 O O . MET A 1 195 ? -8.719 -14.737 -11.170 1.00 81.44 195 MET A O 1
ATOM 1549 N N . ILE A 1 196 ? -10.591 -15.941 -10.843 1.00 82.69 196 ILE A N 1
ATOM 1550 C CA . ILE A 1 196 ? -10.127 -16.595 -9.608 1.00 82.69 196 ILE A CA 1
ATOM 1551 C C . ILE A 1 196 ? -8.886 -17.461 -9.872 1.00 82.69 196 ILE A C 1
ATOM 1553 O O . ILE A 1 196 ? -7.925 -17.424 -9.103 1.00 82.69 196 ILE A O 1
ATOM 1557 N N . TYR A 1 197 ? -8.859 -18.217 -10.975 1.00 85.62 197 TYR A N 1
ATOM 1558 C CA . TYR A 1 197 ? -7.720 -19.082 -11.304 1.00 85.62 197 TYR A CA 1
ATOM 1559 C C . TYR A 1 197 ? -6.431 -18.288 -11.586 1.00 85.62 197 TYR A C 1
ATOM 1561 O O . TYR A 1 197 ? -5.344 -18.699 -11.173 1.00 85.62 197 TYR A O 1
ATOM 1569 N N . TRP A 1 198 ? -6.536 -17.126 -12.240 1.00 84.56 198 TRP A N 1
ATOM 1570 C CA . TRP A 1 198 ? -5.387 -16.287 -12.604 1.00 84.56 198 TRP A CA 1
ATOM 1571 C C . TRP A 1 198 ? -5.105 -15.112 -11.649 1.00 84.56 198 TRP A C 1
ATOM 1573 O O . TRP A 1 198 ? -4.315 -14.227 -11.993 1.00 84.56 198 TRP A O 1
ATOM 1583 N N . GLU A 1 199 ? -5.643 -15.123 -10.424 1.00 81.62 199 GLU A N 1
ATOM 1584 C CA . GLU A 1 199 ? -5.525 -14.032 -9.437 1.00 81.62 199 GLU A CA 1
ATOM 1585 C C . GLU A 1 199 ? -4.103 -13.445 -9.327 1.00 81.62 199 GLU A C 1
ATOM 1587 O O . GLU A 1 199 ? -3.900 -12.231 -9.378 1.00 81.62 199 GLU A O 1
ATOM 1592 N N . LYS A 1 200 ? -3.083 -14.305 -9.210 1.00 79.19 200 LYS A N 1
ATOM 1593 C CA . LYS A 1 200 ? -1.688 -13.870 -9.016 1.00 79.19 200 LYS A CA 1
ATOM 1594 C C . LYS A 1 200 ? -1.134 -13.077 -10.200 1.00 79.19 200 LYS A C 1
ATOM 1596 O O . LYS A 1 200 ? -0.303 -12.195 -10.003 1.00 79.19 200 LYS A O 1
ATOM 1601 N N . SER A 1 201 ? -1.557 -13.417 -11.416 1.00 78.62 201 SER A N 1
ATOM 1602 C CA . SER A 1 201 ? -1.114 -12.748 -12.640 1.00 78.62 201 SER A CA 1
ATOM 1603 C C . SER A 1 201 ? -1.859 -11.428 -12.832 1.00 78.62 201 SER A C 1
ATOM 1605 O O . SER A 1 201 ? -1.236 -10.390 -13.059 1.00 78.62 201 SER A O 1
ATOM 1607 N N . LEU A 1 202 ? -3.180 -11.448 -12.635 1.00 74.69 202 LEU A N 1
ATOM 1608 C CA . LEU A 1 202 ? -4.054 -10.289 -12.817 1.00 74.69 202 LEU A CA 1
ATOM 1609 C C . LEU A 1 202 ? -3.807 -9.184 -11.783 1.00 74.69 202 LEU A C 1
ATOM 1611 O O . LEU A 1 202 ? -3.914 -8.013 -12.128 1.00 74.69 202 LEU A O 1
ATOM 1615 N N . LYS A 1 203 ? -3.365 -9.513 -10.561 1.00 73.12 203 LYS A N 1
ATOM 1616 C CA . LYS A 1 203 ? -3.003 -8.514 -9.535 1.00 73.12 203 LYS A CA 1
ATOM 1617 C C . LYS A 1 203 ? -1.886 -7.550 -9.975 1.00 73.12 203 LYS A C 1
ATOM 1619 O O . LYS A 1 203 ? -1.708 -6.494 -9.374 1.00 73.12 203 LYS A O 1
ATOM 1624 N N . LYS A 1 204 ? -1.102 -7.911 -10.998 1.00 74.44 204 LYS A N 1
ATOM 1625 C CA . LYS A 1 204 ? -0.040 -7.062 -11.561 1.00 74.44 204 LYS A CA 1
ATOM 1626 C C . LYS A 1 204 ? -0.570 -6.051 -12.588 1.00 74.44 204 LYS A C 1
ATOM 1628 O O . LYS A 1 204 ? 0.120 -5.075 -12.882 1.00 74.44 204 LYS A O 1
ATOM 1633 N N . VAL A 1 205 ? -1.758 -6.281 -13.145 1.00 76.94 205 VAL A N 1
ATOM 1634 C CA . VAL A 1 205 ? -2.377 -5.397 -14.137 1.00 76.94 205 VAL A CA 1
ATOM 1635 C C . VAL A 1 205 ? -2.895 -4.151 -13.422 1.00 76.94 205 VAL A C 1
ATOM 1637 O O . VAL A 1 205 ? -3.629 -4.244 -12.445 1.00 76.94 205 VAL A O 1
ATOM 1640 N N . ARG A 1 206 ? -2.473 -2.976 -13.895 1.00 65.69 206 ARG A N 1
ATOM 1641 C CA . ARG A 1 206 ? -2.742 -1.669 -13.272 1.00 65.69 206 ARG A CA 1
ATOM 1642 C C . ARG A 1 206 ? -3.687 -0.823 -14.125 1.00 65.69 206 ARG A C 1
ATOM 1644 O O . ARG A 1 206 ? -3.467 0.374 -14.283 1.00 65.69 206 ARG A O 1
ATOM 1651 N N . ASP A 1 207 ? -4.666 -1.477 -14.735 1.00 80.50 207 ASP A N 1
ATOM 1652 C CA . ASP A 1 207 ? -5.773 -0.790 -15.390 1.00 80.50 207 ASP A CA 1
ATOM 1653 C C . ASP A 1 207 ? -6.876 -0.566 -14.350 1.00 80.50 207 ASP A C 1
ATOM 1655 O O . ASP A 1 207 ? -7.203 -1.481 -13.593 1.00 80.50 207 ASP A O 1
ATOM 1659 N N . GLU A 1 208 ? -7.399 0.653 -14.251 1.00 77.81 208 GLU A N 1
ATOM 1660 C CA . GLU A 1 208 ? -8.318 1.054 -13.179 1.00 77.81 208 GLU A CA 1
ATOM 1661 C C . GLU A 1 208 ? -9.650 0.315 -13.285 1.00 77.81 208 GLU A C 1
ATOM 1663 O O . GLU A 1 208 ? -10.148 -0.198 -12.282 1.00 77.81 208 GLU A O 1
ATOM 1668 N N . LEU A 1 209 ? -10.174 0.172 -14.506 1.00 77.25 209 LEU A N 1
ATOM 1669 C CA . LEU A 1 209 ? -11.407 -0.573 -14.764 1.00 77.25 209 LEU A CA 1
ATOM 1670 C C . LEU A 1 209 ? -11.241 -2.047 -14.380 1.00 77.25 209 LEU A C 1
ATOM 1672 O O . LEU A 1 209 ? -12.096 -2.637 -13.721 1.00 77.25 209 LEU A O 1
ATOM 1676 N N . PHE A 1 210 ? -10.100 -2.624 -14.751 1.00 76.19 210 PHE A N 1
ATOM 1677 C CA . PHE A 1 210 ? -9.781 -4.009 -14.441 1.00 76.19 210 PHE A CA 1
ATOM 1678 C C . PHE A 1 210 ? -9.544 -4.223 -12.944 1.00 76.19 210 PHE A C 1
ATOM 1680 O O . PHE A 1 210 ? -9.984 -5.222 -12.389 1.00 76.19 210 PHE A O 1
ATOM 1687 N N . SER A 1 211 ? -8.904 -3.265 -12.271 1.00 74.00 211 SER A N 1
ATOM 1688 C CA . SER A 1 211 ? -8.689 -3.272 -10.824 1.00 74.00 211 SER A CA 1
ATOM 1689 C C . SER A 1 211 ? -10.011 -3.186 -10.061 1.00 74.00 211 SER A C 1
ATOM 1691 O O . SER A 1 211 ? -10.182 -3.892 -9.068 1.00 74.00 211 SER A O 1
ATOM 1693 N N . MET A 1 212 ? -10.960 -2.363 -10.520 1.00 74.00 212 MET A N 1
ATOM 1694 C CA . MET A 1 212 ? -12.302 -2.284 -9.935 1.00 74.00 212 MET A CA 1
ATOM 1695 C C . MET A 1 212 ? -13.060 -3.605 -10.091 1.00 74.00 212 MET A C 1
ATOM 1697 O O . MET A 1 212 ? -13.524 -4.141 -9.086 1.00 74.00 212 MET A O 1
ATOM 1701 N N . ALA A 1 213 ? -13.120 -4.165 -11.305 1.00 71.00 213 ALA A N 1
ATOM 1702 C CA . ALA A 1 213 ? -13.771 -5.455 -11.553 1.00 71.00 213 ALA A CA 1
ATOM 1703 C C . ALA A 1 213 ? -13.133 -6.577 -10.715 1.00 71.00 213 ALA A C 1
ATOM 1705 O O . ALA A 1 213 ? -13.799 -7.252 -9.940 1.00 71.00 213 ALA A O 1
ATOM 1706 N N . PHE A 1 214 ? -11.805 -6.688 -10.745 1.00 71.56 214 PHE A N 1
ATOM 1707 C CA . PHE A 1 214 ? -11.046 -7.695 -10.003 1.00 71.56 214 PHE A CA 1
ATOM 1708 C C . PHE A 1 214 ? -11.232 -7.612 -8.479 1.00 71.56 214 PHE A C 1
ATOM 1710 O O . PHE A 1 214 ? -11.291 -8.644 -7.812 1.00 71.56 214 PHE A O 1
ATOM 1717 N N . THR A 1 215 ? -11.336 -6.402 -7.920 1.00 66.75 215 THR A N 1
ATOM 1718 C CA . THR A 1 215 ? -11.559 -6.194 -6.476 1.00 66.75 215 THR A CA 1
ATOM 1719 C C . THR A 1 215 ? -12.959 -6.632 -6.046 1.00 66.75 215 THR A C 1
ATOM 1721 O O . THR A 1 215 ? -13.141 -7.087 -4.920 1.00 66.75 215 THR A O 1
ATOM 1724 N N . VAL A 1 216 ? -13.950 -6.523 -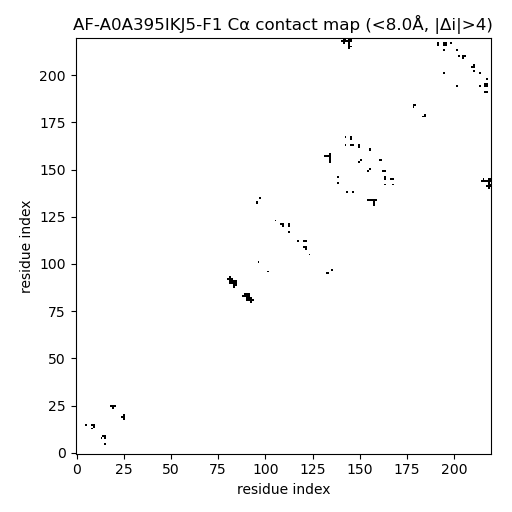6.931 1.00 62.72 216 VAL A N 1
ATOM 1725 C CA . VAL A 1 216 ? -15.321 -6.974 -6.662 1.00 62.72 216 VAL A CA 1
ATOM 1726 C C . VAL A 1 216 ? -15.460 -8.487 -6.885 1.00 62.72 216 VAL A C 1
ATOM 1728 O O . VAL A 1 216 ? -16.098 -9.162 -6.079 1.00 62.72 216 VAL A O 1
ATOM 1731 N N . ASP A 1 217 ? -14.803 -9.027 -7.916 1.00 57.91 217 ASP A N 1
ATOM 1732 C CA . ASP A 1 217 ? -15.026 -10.390 -8.416 1.00 57.91 217 ASP A CA 1
ATOM 1733 C C . ASP A 1 217 ? -14.232 -11.486 -7.684 1.00 57.91 217 ASP A C 1
ATOM 1735 O O . ASP A 1 217 ? -14.722 -12.600 -7.540 1.00 57.91 217 ASP A O 1
ATOM 1739 N N . ILE A 1 218 ? -13.014 -11.214 -7.200 1.00 50.69 218 ILE A N 1
ATOM 1740 C CA . ILE A 1 218 ? -12.171 -12.221 -6.499 1.00 50.69 218 ILE A CA 1
ATOM 1741 C C . ILE A 1 218 ? -12.404 -12.278 -4.996 1.00 50.69 218 ILE A C 1
ATOM 1743 O O . ILE A 1 218 ? -11.852 -13.125 -4.285 1.00 50.69 218 ILE A O 1
ATOM 1747 N N . LEU A 1 219 ? -13.241 -11.370 -4.524 1.00 46.00 219 LEU A N 1
ATOM 1748 C CA . LEU A 1 219 ? -13.772 -11.395 -3.183 1.00 46.00 219 LEU A CA 1
ATOM 1749 C C . LEU A 1 219 ? -15.195 -11.995 -3.137 1.00 46.00 219 LEU A C 1
ATOM 1751 O O . LEU A 1 219 ? -15.729 -12.172 -2.054 1.00 46.00 219 LEU A O 1
ATOM 1755 N N . CYS A 1 220 ? -15.794 -12.397 -4.263 1.00 40.59 220 CYS A N 1
ATOM 1756 C CA . CYS A 1 220 ? -16.986 -13.261 -4.281 1.00 40.59 220 CYS A CA 1
ATOM 1757 C C . CYS A 1 220 ? -16.644 -14.728 -4.590 1.00 40.59 220 CYS A C 1
ATOM 1759 O O . CYS A 1 220 ? -15.468 -15.043 -4.871 1.00 40.59 220 CYS A O 1
#

Solvent-accessible surface area (backbone atoms only — not comparable to full-atom values): 13369 Å² total; per-residue (Å²): 117,69,74,58,56,51,55,55,42,47,75,72,72,50,89,83,79,95,75,64,88,50,71,67,62,36,52,52,51,51,52,53,51,51,51,52,50,51,53,51,51,52,51,54,50,53,53,49,51,52,50,53,51,54,49,55,57,47,60,71,48,46,63,58,52,52,51,51,52,52,50,52,51,50,50,54,55,55,56,69,73,36,48,77,39,80,90,76,76,42,79,47,77,88,80,92,74,62,79,87,51,48,65,59,52,55,51,53,51,50,54,49,37,64,75,67,68,52,90,72,75,89,82,86,79,91,78,91,71,90,69,87,65,84,66,84,80,94,62,50,77,43,52,42,26,57,40,51,60,47,48,72,79,48,76,68,58,66,92,52,85,70,65,50,70,60,42,70,57,51,50,61,50,54,50,46,67,75,58,68,41,70,70,60,49,52,53,51,51,53,53,51,52,51,50,56,74,41,42,84,65,56,73,70,54,85,46,68,71,58,44,55,49,50,51,48,55,60,16,101

InterPro domains:
  IPR002490 V-type ATPase, V0 complex, 116kDa subunit family [PF01496] (7-216)
  IPR002490 V-type ATPase, V0 complex, 116kDa subunit family [PTHR11629] (7-215)

Secondary structure (DSSP, 8-state):
-HHHHHHHHHHTT-------SSHHHHHHHHHHHHHHHHHHHHHHHHHHHHHHHHHHHHHHHHHHHHHHHHHHHHHHHHHTTSEEETTTTEEE------TTTHHHHHHHHHHHHHHHT-SSPPP--PPP--S-PPP-----TTHHHHHHHHHHH-PPPTTPPPTHHHHHHHHHHHHHHHT--HHHHHHHHHHHHHHHHTHHHHTT---HHHHHHHHHHTT-